Protein AF-A0A076NEG6-F1 (afdb_monomer)

Solvent-accessible surface area (backbone atoms only — not comparable to full-atom values): 12632 Å² total; per-residue (Å²): 132,65,68,64,60,49,52,56,53,34,60,62,31,46,85,75,49,27,35,51,18,79,76,82,66,50,74,41,49,42,77,80,40,23,48,82,28,84,89,40,99,79,36,40,44,64,45,31,48,68,58,52,50,50,52,50,50,50,52,37,60,74,50,68,46,50,54,64,49,46,57,51,44,30,51,51,10,49,78,62,74,34,48,53,56,90,77,51,61,67,57,52,52,50,56,28,53,79,69,71,47,57,82,49,29,12,42,81,62,32,46,70,36,37,87,58,79,90,49,61,39,11,56,44,68,35,50,62,48,30,66,87,46,87,94,40,73,20,25,36,77,91,32,52,42,34,22,27,45,48,58,46,62,70,28,53,84,45,42,60,50,60,39,53,74,69,48,56,59,87,84,48,66,89,58,68,83,87,55,58,58,47,102,80,43,41,74,71,47,69,36,87,47,93,83,71,101,56,103,64,83,83,84,84,78,49,61,50,102,83,71,47,84,50,84,129

pLDDT: mean 74.45, std 21.93, range [24.3, 97.31]

Foldseek 3Di:
DDPVVQVVVQVVCVVVQWHQQPPPRDIDGQPPFFDADCVDPSRTDSHGPVVVVVVVVVVCLVLLVAQVLLVVQLVLLVVLVADHDDDGPVVLVVVCVVQVADLQAAQLFRDGADSDPDDQRDKDKAQQQDSVDPPDNGRDSVRIHIHGPNLNVQCPNHHSQVSLVPDDCVVPPPRDDPADADPRRGGPHGPDDDDDPDPDDDDDWDAPPVRDTDDD

Sequence (216 aa):
MDRALIREKNQELRELGRKICNTCGVEQDLNTDFQPDKRLLDGRAGRCRTCANKQLQTSRAAADGLAYALERGHRRAREAGLPAIKFTRAELLVYWDDLGINPWECFHTGVQLRREPGYPNSRTFDHVQPLSVPGTAGHVIENVVPCSRDYNRHKSATSAVLAVLNRDPEQYPGVEYPGPVDEHGNPLAPALVEWSDSDREPVVISLDSEGKQVLA

Organism: NCBI:txid156978

Mean predicted aligned error: 14.02 Å

Radius of gyration: 23.99 Å; Cα contacts (8 Å, |Δi|>4): 305; chains: 1; bounding box: 57×46×64 Å

Secondary structure (DSSP, 8-state):
--HHHHHHHHHHHGGGTEEE-TTT--EEETTTSEEE-TTSTTSEEEEEHHHHHHHHHHHHHHTTTHHHHHHHHHHHHHHTT--B----HHHHHHHHHHTT--TTB-TTT-PBPBSSTTSTTBEEEEESS-TTSTTS--B-GGGEEEEEHHHHHHHTTS-HHHHHHT--TTTSTT----S-B-TTS-BSS-------SSS-----PEE-TTS-EE--

Nearest PDB structures (foldseek):
  8f43-assembly1_A  TM=6.782E-01  e=1.704E-02  Geobacillus stearothermophilus
  7mpz-assembly1_A  TM=4.921E-01  e=1.818E-02  Geobacillus stearothermophilus
  7enh-assembly1_A  TM=5.534E-01  e=4.806E-02  Staphylococcus aureus
  7el1-assembly1_A  TM=5.730E-01  e=1.356E-01  Staphylococcus aureus
  6jdv-assembly1_A  TM=4.126E-01  e=1.940E-02  Neisseria meningitidis 8013

Structure (mmCIF, N/CA/C/O backbone):
data_AF-A0A076NEG6-F1
#
_entry.id   AF-A0A076NEG6-F1
#
loop_
_atom_site.group_PDB
_atom_site.id
_atom_site.type_symbol
_atom_site.label_atom_id
_atom_site.label_alt_id
_atom_site.label_comp_id
_atom_site.label_asym_id
_atom_site.label_entity_id
_atom_site.label_seq_id
_atom_site.pdbx_PDB_ins_code
_atom_site.Cartn_x
_atom_site.Cartn_y
_atom_site.Cartn_z
_atom_site.occupancy
_atom_site.B_iso_or_equiv
_atom_site.auth_seq_id
_atom_site.auth_comp_id
_atom_site.auth_asym_id
_atom_site.auth_atom_id
_atom_site.pdbx_PDB_model_num
ATOM 1 N N . MET A 1 1 ? -25.381 -6.854 22.319 1.00 62.16 1 MET A N 1
ATOM 2 C CA . MET A 1 1 ? -25.698 -5.642 23.103 1.00 62.16 1 MET A CA 1
ATOM 3 C C . MET A 1 1 ? -26.862 -4.927 22.461 1.00 62.16 1 MET A C 1
ATOM 5 O O . MET A 1 1 ? -26.850 -4.753 21.245 1.00 62.16 1 MET A O 1
ATOM 9 N N . ASP A 1 2 ? -27.825 -4.512 23.272 1.00 84.56 2 ASP A N 1
ATOM 10 C CA . ASP A 1 2 ? -28.966 -3.738 22.806 1.00 84.56 2 ASP A CA 1
ATOM 11 C C . ASP A 1 2 ? -28.542 -2.296 22.483 1.00 84.56 2 ASP A C 1
ATOM 13 O O . ASP A 1 2 ? -28.028 -1.561 23.328 1.00 84.56 2 ASP A O 1
ATOM 17 N N . ARG A 1 3 ? -28.722 -1.898 21.221 1.00 80.69 3 ARG A N 1
ATOM 18 C CA . ARG A 1 3 ? -28.362 -0.560 20.741 1.00 80.69 3 ARG A CA 1
ATOM 19 C C . ARG A 1 3 ? -29.305 0.522 21.262 1.00 80.69 3 ARG A C 1
ATOM 21 O O . ARG A 1 3 ? -28.876 1.673 21.314 1.00 80.69 3 ARG A O 1
ATOM 28 N N . ALA A 1 4 ? -30.546 0.184 21.609 1.00 84.19 4 ALA A N 1
ATOM 29 C CA . ALA A 1 4 ? -31.495 1.129 22.186 1.00 84.19 4 ALA A CA 1
ATOM 30 C C . ALA A 1 4 ? -31.052 1.512 23.603 1.00 84.19 4 ALA A C 1
ATOM 32 O O . ALA A 1 4 ? -30.834 2.692 23.871 1.00 84.19 4 ALA A O 1
ATOM 33 N N . LEU A 1 5 ? -30.747 0.510 24.431 1.00 87.19 5 LEU A N 1
ATOM 34 C CA . LEU A 1 5 ? -30.258 0.704 25.798 1.00 87.19 5 LEU A CA 1
ATOM 35 C C . LEU A 1 5 ? -28.954 1.522 25.853 1.00 87.19 5 LEU A C 1
ATOM 37 O O . LEU A 1 5 ? -28.779 2.386 26.707 1.00 87.19 5 LEU A O 1
ATOM 41 N N . ILE A 1 6 ? -28.030 1.292 24.912 1.00 89.25 6 ILE A N 1
ATOM 42 C CA . ILE A 1 6 ? -26.785 2.076 24.824 1.00 89.25 6 ILE A CA 1
ATOM 43 C C . ILE A 1 6 ? -27.062 3.540 24.475 1.00 89.25 6 ILE A C 1
ATOM 45 O O . ILE A 1 6 ? -26.355 4.422 24.954 1.00 89.25 6 ILE A O 1
ATOM 49 N N . ARG A 1 7 ? -28.041 3.823 23.608 1.00 87.12 7 ARG A N 1
ATOM 50 C CA . ARG A 1 7 ? -28.376 5.206 23.235 1.00 87.12 7 ARG A CA 1
ATOM 51 C C . ARG A 1 7 ? -28.952 5.971 24.416 1.00 87.12 7 ARG A C 1
ATOM 53 O O . ARG A 1 7 ? -28.527 7.101 24.626 1.00 87.12 7 ARG A O 1
ATOM 60 N N . GLU A 1 8 ? -29.849 5.339 25.163 1.00 88.81 8 GLU A N 1
ATOM 61 C CA . GLU A 1 8 ? -30.456 5.905 26.367 1.00 88.81 8 GLU A CA 1
ATOM 62 C C . GLU A 1 8 ? -29.389 6.209 27.425 1.00 88.81 8 GLU A C 1
ATOM 64 O O . GLU A 1 8 ? -29.198 7.368 27.785 1.00 88.81 8 GLU A O 1
ATOM 69 N N . LYS A 1 9 ? -28.552 5.225 27.783 1.00 90.81 9 LYS A N 1
ATOM 70 C CA . LYS A 1 9 ? -27.427 5.451 28.710 1.00 90.81 9 LYS A CA 1
ATOM 71 C C . LYS A 1 9 ? -26.441 6.515 28.231 1.00 90.81 9 LYS A C 1
ATOM 73 O O . LYS A 1 9 ? -25.897 7.274 29.024 1.00 90.81 9 LYS A O 1
ATOM 78 N N . ASN A 1 10 ? -26.186 6.589 26.927 1.00 91.75 10 ASN A N 1
ATOM 79 C CA . ASN A 1 10 ? -25.308 7.615 26.368 1.00 91.75 10 ASN A CA 1
ATOM 80 C C . ASN A 1 10 ? -25.898 9.020 26.442 1.00 91.75 10 ASN A C 1
ATOM 82 O O . ASN A 1 10 ? -25.142 9.979 26.321 1.00 91.75 10 ASN A O 1
ATOM 86 N N . GLN A 1 11 ? -27.212 9.163 26.590 1.00 89.06 11 GLN A N 1
ATOM 87 C CA . GLN A 1 11 ? -27.822 10.462 26.818 1.00 89.06 11 GLN A CA 1
ATOM 88 C C . GLN A 1 11 ? -27.503 10.958 28.232 1.00 89.06 11 GLN A C 1
ATOM 90 O O . GLN A 1 11 ? -27.075 12.099 28.372 1.00 89.06 11 GLN A O 1
ATOM 95 N N . GLU A 1 12 ? -27.597 10.078 29.229 1.00 91.00 12 GLU A N 1
ATOM 96 C CA . GLU A 1 12 ? -27.265 10.360 30.633 1.00 91.00 12 GLU A CA 1
ATOM 97 C C . GLU A 1 12 ? -25.761 10.632 30.827 1.00 91.00 12 GLU A C 1
ATOM 99 O O . GLU A 1 12 ? -25.358 11.627 31.424 1.00 91.00 12 GLU A O 1
ATOM 104 N N . LEU A 1 13 ? -24.896 9.785 30.258 1.00 91.69 13 LEU A N 1
ATOM 105 C CA . LEU A 1 13 ? -23.441 9.868 30.450 1.00 91.69 13 LEU A CA 1
ATOM 106 C C . LEU A 1 13 ? -22.789 11.120 29.844 1.00 91.69 13 LEU A C 1
ATOM 108 O O . LEU A 1 13 ? -21.671 11.478 30.226 1.00 91.69 13 LEU A O 1
ATOM 112 N N . ARG A 1 14 ? -23.460 11.800 28.908 1.00 87.31 14 ARG A N 1
ATOM 113 C CA . ARG A 1 14 ? -22.924 13.003 28.250 1.00 87.31 14 ARG A CA 1
ATOM 114 C C . ARG A 1 14 ? -22.671 14.138 29.222 1.00 87.31 14 ARG A C 1
ATOM 116 O O . ARG A 1 14 ? -21.669 14.831 29.067 1.00 87.31 14 ARG A O 1
ATOM 123 N N . GLU A 1 15 ? -23.549 14.311 30.203 1.00 88.00 15 GLU A N 1
ATOM 124 C CA . GLU A 1 15 ? -23.397 15.347 31.229 1.00 88.00 15 GLU A CA 1
ATOM 125 C C . GLU A 1 15 ? -22.136 15.112 32.071 1.00 88.00 15 GLU A C 1
ATOM 127 O O . GLU A 1 15 ? -21.502 16.057 32.531 1.00 88.00 15 GLU A O 1
ATOM 132 N N . LEU A 1 16 ? -21.705 13.851 32.176 1.00 91.19 16 LEU A N 1
ATOM 133 C CA . LEU A 1 16 ? -20.481 13.427 32.854 1.00 91.19 16 LEU A CA 1
ATOM 134 C C . LEU A 1 16 ? -19.255 13.385 31.925 1.00 91.19 16 LEU A C 1
ATOM 136 O O . LEU A 1 16 ? -18.191 12.917 32.328 1.00 91.19 16 LEU A O 1
ATOM 140 N N . GLY A 1 17 ? -19.386 13.824 30.668 1.00 93.19 17 GLY A N 1
ATOM 141 C CA . GLY A 1 17 ? -18.307 13.768 29.680 1.00 93.19 17 GLY A CA 1
ATOM 142 C C . GLY A 1 17 ? -17.935 12.346 29.247 1.00 93.19 17 GLY A C 1
ATOM 143 O O . GLY A 1 17 ? -16.821 12.120 28.775 1.00 93.19 17 GLY A O 1
ATOM 144 N N . ARG A 1 18 ? -18.846 11.376 29.391 1.00 95.50 18 ARG A N 1
ATOM 145 C CA . ARG A 1 18 ? -18.603 9.957 29.100 1.00 95.50 18 ARG A CA 1
ATOM 146 C C . ARG A 1 18 ? -19.545 9.393 28.043 1.00 95.50 18 ARG A C 1
ATOM 148 O O . ARG A 1 18 ? -20.588 9.965 27.732 1.00 95.50 18 ARG A O 1
ATOM 155 N N . LYS A 1 19 ? -19.154 8.262 27.449 1.00 95.00 19 LYS A N 1
ATOM 156 C CA . LYS A 1 19 ? -19.944 7.546 26.438 1.00 95.00 19 LYS A CA 1
ATOM 157 C C . LYS A 1 19 ? -19.574 6.067 26.371 1.00 95.00 19 LYS A C 1
ATOM 159 O O . LYS A 1 19 ? -18.404 5.699 26.383 1.00 95.00 19 LYS A O 1
ATOM 164 N N . ILE A 1 20 ? -20.579 5.214 26.223 1.00 96.06 20 ILE A N 1
ATOM 165 C CA . ILE A 1 20 ? -20.464 3.787 25.930 1.00 96.06 20 ILE A CA 1
ATOM 166 C C . ILE A 1 20 ? -20.292 3.586 24.425 1.00 96.06 20 ILE A C 1
ATOM 168 O O . ILE A 1 20 ? -21.132 3.981 23.606 1.00 96.06 20 ILE A O 1
ATOM 172 N N . CYS A 1 21 ? -19.208 2.908 24.055 1.00 95.19 21 CYS A N 1
ATOM 173 C CA . CYS A 1 21 ? -18.963 2.485 22.684 1.00 95.19 21 CYS A CA 1
ATOM 174 C C . CYS A 1 21 ? -19.996 1.438 22.242 1.00 95.19 21 CYS A C 1
ATOM 176 O O . CYS A 1 21 ? -20.094 0.362 22.827 1.00 95.19 21 CYS A O 1
ATOM 178 N N . ASN A 1 22 ? -20.699 1.684 21.135 1.00 94.06 22 ASN A N 1
ATOM 179 C CA . ASN A 1 22 ? -21.709 0.753 20.615 1.00 94.06 22 ASN A CA 1
ATOM 180 C C . ASN A 1 22 ? -21.139 -0.548 20.007 1.00 94.06 22 ASN A C 1
ATOM 182 O O . ASN A 1 22 ? -21.905 -1.398 19.554 1.00 94.06 22 ASN A O 1
ATOM 186 N N . THR A 1 23 ? -19.808 -0.679 19.960 1.00 93.50 23 THR A N 1
ATOM 187 C CA . THR A 1 23 ? -19.093 -1.855 19.449 1.00 93.50 23 THR A CA 1
ATOM 188 C C . THR A 1 23 ? -18.551 -2.715 20.590 1.00 93.50 23 THR A C 1
ATOM 190 O O . THR A 1 23 ? -18.898 -3.887 20.667 1.00 93.50 23 THR A O 1
ATOM 193 N N . CYS A 1 24 ? -17.732 -2.152 21.490 1.00 94.12 24 CYS A N 1
ATOM 194 C CA . CYS A 1 24 ? -17.142 -2.912 22.602 1.00 94.12 24 CYS A CA 1
ATOM 195 C C . CYS A 1 24 ? -17.926 -2.835 23.917 1.00 94.12 24 CYS A C 1
ATOM 197 O O . CYS A 1 24 ? -17.649 -3.624 24.811 1.00 94.12 24 CYS A O 1
ATOM 199 N N . GLY A 1 25 ? -18.874 -1.905 24.059 1.00 94.12 25 GLY A N 1
ATOM 200 C CA . GLY A 1 25 ? -19.711 -1.782 25.258 1.00 94.12 25 GLY A CA 1
ATOM 201 C C . GLY A 1 25 ? -19.037 -1.112 26.447 1.00 94.12 25 GLY A C 1
ATOM 202 O O . GLY A 1 25 ? -19.644 -1.005 27.505 1.00 94.12 25 GLY A O 1
ATOM 203 N N . VAL A 1 26 ? -17.799 -0.652 26.278 1.00 95.50 26 VAL A N 1
ATOM 204 C CA . VAL A 1 26 ? -17.027 -0.003 27.339 1.00 95.50 26 VAL A CA 1
ATOM 205 C C . VAL A 1 26 ? -17.389 1.479 27.405 1.00 95.50 26 VAL A C 1
ATOM 207 O O . VAL A 1 26 ? -17.434 2.155 26.372 1.00 95.50 26 VAL A O 1
ATOM 210 N N . GLU A 1 27 ? -17.638 1.963 28.620 1.00 96.38 27 GLU A N 1
ATOM 211 C CA . GLU A 1 27 ? -17.773 3.382 28.954 1.00 96.38 27 GLU A CA 1
ATOM 212 C C . GLU A 1 27 ? -16.396 4.054 28.976 1.00 96.38 27 GLU A C 1
ATOM 214 O O . GLU A 1 27 ? -15.469 3.572 29.627 1.00 96.38 27 GLU A O 1
ATOM 219 N N . GLN A 1 28 ? -16.252 5.140 28.222 1.00 96.12 28 GLN A N 1
ATOM 220 C CA . GLN A 1 28 ? -14.982 5.819 27.964 1.00 96.12 28 GLN A CA 1
ATOM 221 C C . GLN A 1 28 ? -15.179 7.339 27.909 1.00 96.12 28 GLN A C 1
ATOM 223 O O . GLN A 1 28 ? -16.318 7.820 27.892 1.00 96.12 28 GLN A O 1
ATOM 228 N N . ASP A 1 29 ? -14.083 8.098 27.886 1.00 95.94 29 ASP A N 1
ATOM 229 C CA . ASP A 1 29 ? -14.135 9.560 27.835 1.00 95.94 29 ASP A CA 1
ATOM 230 C C . ASP A 1 29 ? -14.617 10.035 26.456 1.00 95.94 29 ASP A C 1
ATOM 232 O O . ASP A 1 29 ? -14.105 9.637 25.406 1.00 95.94 29 ASP A O 1
ATOM 236 N N . LEU A 1 30 ? -15.633 10.897 26.447 1.00 93.06 30 LEU A N 1
ATOM 237 C CA . LEU A 1 30 ? -16.296 11.360 25.229 1.00 93.06 30 LEU A CA 1
ATOM 238 C C . LEU A 1 30 ? -15.351 12.149 24.307 1.00 93.06 30 LEU A C 1
ATOM 240 O O . LEU A 1 30 ? -15.488 12.104 23.079 1.00 93.06 30 LEU A O 1
ATOM 244 N N . ASN A 1 31 ? -14.415 12.902 24.880 1.00 90.62 31 ASN A N 1
ATOM 245 C CA . ASN A 1 31 ? -13.605 13.874 24.160 1.00 90.62 31 ASN A CA 1
ATOM 246 C C . ASN A 1 31 ? -12.299 13.282 23.631 1.00 90.62 31 ASN A C 1
ATOM 248 O O . ASN A 1 31 ? -11.871 13.660 22.528 1.00 90.62 31 ASN A O 1
ATOM 252 N N . THR A 1 32 ? -11.697 12.352 24.371 1.00 93.62 32 THR A N 1
ATOM 253 C CA . THR A 1 32 ? -10.423 11.716 24.018 1.00 93.62 32 THR A CA 1
ATOM 254 C C . THR A 1 32 ? -10.629 10.419 23.237 1.00 93.62 32 THR A C 1
ATOM 256 O O . THR A 1 32 ? -9.999 10.238 22.191 1.00 93.62 32 THR A O 1
ATOM 259 N N . ASP A 1 33 ? -11.566 9.562 23.650 1.00 95.81 33 ASP A N 1
ATOM 260 C CA . ASP A 1 33 ? -11.681 8.196 23.130 1.00 95.81 33 ASP A CA 1
ATOM 261 C C . ASP A 1 33 ? -12.590 8.077 21.902 1.00 95.81 33 ASP A C 1
ATOM 263 O O . ASP A 1 33 ? -12.588 7.045 21.229 1.00 95.81 33 ASP A O 1
ATOM 267 N N . PHE A 1 34 ? -13.320 9.134 21.532 1.00 95.88 34 PHE A N 1
ATOM 268 C CA . PHE A 1 34 ? -14.200 9.153 20.358 1.00 95.88 34 PHE A CA 1
ATOM 269 C C . PHE A 1 34 ? -13.766 10.201 19.327 1.00 95.88 34 PHE A C 1
ATOM 271 O O . PHE A 1 34 ? -13.334 11.312 19.650 1.00 95.88 34 PHE A O 1
ATOM 278 N N . GLN A 1 35 ? -13.868 9.846 18.043 1.00 93.75 35 GLN A N 1
ATOM 279 C CA . GLN A 1 35 ? -13.583 10.779 16.951 1.00 93.75 35 GLN A CA 1
ATOM 280 C C . GLN A 1 35 ? -14.736 11.781 16.776 1.00 93.75 35 GLN A C 1
ATOM 282 O O . GLN A 1 35 ? -15.894 11.397 16.966 1.00 93.75 35 GLN A O 1
ATOM 287 N N . PRO A 1 36 ? -14.452 13.038 16.392 1.00 94.19 36 PRO A N 1
ATOM 288 C CA . PRO A 1 36 ? -15.491 13.988 16.013 1.00 94.19 36 PRO A CA 1
ATOM 289 C C . PRO A 1 36 ? -16.324 13.474 14.829 1.00 94.19 36 PRO A C 1
ATOM 291 O O . PRO A 1 36 ? -15.771 13.038 13.822 1.00 94.19 36 PRO A O 1
ATOM 294 N N . ASP A 1 37 ? -17.647 13.557 14.934 1.00 92.19 37 ASP A N 1
ATOM 295 C CA . ASP A 1 37 ? -18.589 13.308 13.839 1.00 92.19 37 ASP A CA 1
ATOM 296 C C . ASP A 1 37 ? -19.737 14.316 13.922 1.00 92.19 37 ASP A C 1
ATOM 298 O O . ASP A 1 37 ? -20.696 14.135 14.670 1.00 92.19 37 ASP A O 1
ATOM 302 N N . LYS A 1 38 ? -19.632 15.394 13.137 1.00 90.31 38 LYS A N 1
ATOM 303 C CA . LYS A 1 38 ? -20.583 16.518 13.141 1.00 90.31 38 LYS A CA 1
ATOM 304 C C . LYS A 1 38 ? -21.997 16.140 12.679 1.00 90.31 38 LYS A C 1
ATOM 306 O O . LYS A 1 38 ? -22.899 16.958 12.787 1.00 90.31 38 LYS A O 1
ATOM 311 N N . ARG A 1 39 ? -22.192 14.933 12.136 1.00 87.75 39 ARG A N 1
ATOM 312 C CA . ARG A 1 39 ? -23.502 14.445 11.674 1.00 87.75 39 ARG A CA 1
ATOM 313 C C . ARG A 1 39 ? -24.349 13.877 12.811 1.00 87.75 39 ARG A C 1
ATOM 315 O O . ARG A 1 39 ? -25.541 13.661 12.629 1.00 87.75 39 ARG A O 1
ATOM 322 N N . LEU A 1 40 ? -23.731 13.576 13.952 1.00 85.38 40 LEU A N 1
ATOM 323 C CA . LEU A 1 40 ? -24.410 13.033 15.122 1.00 85.38 40 LEU A CA 1
ATOM 324 C C . LEU A 1 40 ? -24.737 14.158 16.105 1.00 85.38 40 LEU A C 1
ATOM 326 O O . LEU A 1 40 ? -23.981 15.116 16.232 1.00 85.38 40 LEU A O 1
ATOM 330 N N . LEU A 1 41 ? -25.849 14.006 16.828 1.00 79.94 41 LEU A N 1
ATOM 331 C CA . LEU A 1 41 ? -26.355 14.980 17.808 1.00 79.94 41 LEU A CA 1
ATOM 332 C C . LEU A 1 41 ? -25.334 15.367 18.889 1.00 79.94 41 LEU A C 1
ATOM 334 O O . LEU A 1 41 ? -25.389 16.473 19.407 1.00 79.94 41 LEU A O 1
ATOM 338 N N . ASP A 1 42 ? -24.406 14.474 19.229 1.00 81.44 42 ASP A N 1
ATOM 339 C CA . ASP A 1 42 ? -23.334 14.733 20.198 1.00 81.44 42 ASP A CA 1
ATOM 340 C C . ASP A 1 42 ? -21.997 15.115 19.564 1.00 81.44 42 ASP A C 1
ATOM 342 O O . ASP A 1 42 ? -20.994 15.230 20.265 1.00 81.44 42 ASP A O 1
ATOM 346 N N . GLY A 1 43 ? -21.946 15.271 18.241 1.00 89.44 43 GLY A N 1
ATOM 347 C CA . GLY A 1 43 ? -20.722 15.617 17.529 1.00 89.44 43 GLY A CA 1
ATOM 348 C C . GLY A 1 43 ? -19.623 14.554 17.628 1.00 89.44 43 GLY A C 1
ATOM 349 O O . GLY A 1 43 ? -18.469 14.854 17.312 1.00 89.44 43 GLY A O 1
ATOM 350 N N . ARG A 1 44 ? -19.928 13.328 18.083 1.00 92.81 44 ARG A N 1
ATOM 351 C CA . ARG A 1 44 ? -18.943 12.270 18.361 1.00 92.81 44 ARG A CA 1
ATOM 352 C C . ARG A 1 44 ? -19.399 10.931 17.799 1.00 92.81 44 ARG A C 1
ATOM 354 O O . ARG A 1 44 ? -20.536 10.510 17.993 1.00 92.81 44 ARG A O 1
ATOM 361 N N . ALA A 1 45 ? -18.480 10.194 17.182 1.00 93.50 45 ALA A N 1
ATOM 362 C CA . ALA A 1 45 ? -18.750 8.864 16.644 1.00 93.50 45 ALA A CA 1
ATOM 363 C C . ALA A 1 45 ? -19.393 7.923 17.690 1.00 93.50 45 ALA A C 1
ATOM 365 O O . ALA A 1 45 ? -19.139 8.018 18.889 1.00 93.50 45 ALA A O 1
ATOM 366 N N . GLY A 1 46 ? -20.227 6.979 17.242 1.00 92.12 46 GLY A N 1
ATOM 367 C CA . GLY A 1 46 ? -20.841 5.974 18.128 1.00 92.12 46 GLY A CA 1
ATOM 368 C C . GLY A 1 46 ? -19.883 4.872 18.611 1.00 92.12 46 GLY A C 1
ATOM 369 O O . GLY A 1 46 ? -20.183 4.174 19.577 1.00 92.12 46 GLY A O 1
ATOM 370 N N . ARG A 1 47 ? -18.732 4.723 17.945 1.00 94.75 47 ARG A N 1
ATOM 371 C CA . ARG A 1 47 ? -17.672 3.750 18.255 1.00 94.75 47 ARG A CA 1
ATOM 372 C C . ARG A 1 47 ? -16.420 4.474 18.751 1.00 94.75 47 ARG A C 1
ATOM 374 O O . ARG A 1 47 ? -16.086 5.532 18.215 1.00 94.75 47 ARG A O 1
ATOM 381 N N . CYS A 1 48 ? -15.711 3.892 19.715 1.00 96.12 48 CYS A N 1
ATOM 382 C CA . CYS A 1 48 ? -14.450 4.447 20.207 1.00 96.12 48 CYS A CA 1
ATOM 383 C C . CYS A 1 48 ? -13.316 4.302 19.177 1.00 96.12 48 CYS A C 1
ATOM 385 O O . CYS A 1 48 ? -13.377 3.471 18.261 1.00 96.12 48 CYS A O 1
ATOM 387 N N . ARG A 1 49 ? -12.253 5.096 19.345 1.00 95.31 49 ARG A N 1
ATOM 388 C CA . ARG A 1 49 ? -11.049 5.122 18.500 1.00 95.31 49 ARG A CA 1
ATOM 389 C C . ARG A 1 49 ? -10.403 3.749 18.395 1.00 95.31 49 ARG A C 1
ATOM 391 O O . ARG A 1 49 ? -10.032 3.354 17.297 1.00 95.31 49 ARG A O 1
ATOM 398 N N . THR A 1 50 ? -10.330 2.992 19.488 1.00 94.94 50 THR A N 1
ATOM 399 C CA . THR A 1 50 ? -9.758 1.637 19.489 1.00 94.94 50 THR A CA 1
ATOM 400 C C . THR A 1 50 ? -10.537 0.697 18.575 1.00 94.94 50 THR A C 1
ATOM 402 O O . THR A 1 50 ? -9.946 0.031 17.727 1.00 94.94 50 THR A O 1
ATOM 405 N N . CYS A 1 51 ? -11.870 0.686 18.678 1.00 94.62 51 CYS A N 1
ATOM 406 C CA . CYS A 1 51 ? -12.715 -0.130 17.804 1.00 94.62 51 CYS A CA 1
ATOM 407 C C . CYS A 1 51 ? -12.634 0.331 16.344 1.00 94.62 51 CYS A C 1
ATOM 409 O O . CYS A 1 51 ? -12.535 -0.502 15.445 1.00 94.62 51 CYS A O 1
ATOM 411 N N . ALA A 1 52 ? -12.626 1.645 16.101 1.00 91.69 52 ALA A N 1
ATOM 412 C CA . ALA A 1 52 ? -12.465 2.202 14.761 1.00 91.69 52 ALA A CA 1
ATOM 413 C C . ALA A 1 52 ? -11.111 1.816 14.137 1.00 91.69 52 ALA A C 1
ATOM 415 O O . ALA A 1 52 ? -11.068 1.374 12.991 1.00 91.69 52 ALA A O 1
ATOM 416 N N . ASN A 1 53 ? -10.022 1.910 14.903 1.00 89.00 53 ASN A N 1
ATOM 417 C CA . ASN A 1 53 ? -8.678 1.534 14.472 1.00 89.00 53 ASN A CA 1
ATOM 418 C C . ASN A 1 53 ? -8.569 0.032 14.215 1.00 89.00 53 ASN A C 1
ATOM 420 O O . ASN A 1 53 ? -8.014 -0.359 13.192 1.00 89.00 53 ASN A O 1
ATOM 424 N N . LYS A 1 54 ? -9.141 -0.807 15.088 1.00 87.88 54 LYS A N 1
ATOM 425 C CA . LYS A 1 54 ? -9.175 -2.261 14.891 1.00 87.88 54 LYS A CA 1
ATOM 426 C C . LYS A 1 54 ? -9.938 -2.620 13.620 1.00 87.88 54 LYS A C 1
ATOM 428 O O . LYS A 1 54 ? -9.420 -3.360 12.798 1.00 87.88 54 LYS A O 1
ATOM 433 N N . GLN A 1 55 ? -11.116 -2.034 13.399 1.00 83.88 55 GLN A N 1
ATOM 434 C CA . GLN A 1 55 ? -11.878 -2.254 12.168 1.00 83.88 55 GLN A CA 1
ATOM 435 C C . GLN A 1 55 ? -11.117 -1.777 10.925 1.00 83.88 55 GLN A C 1
ATOM 437 O O . GLN A 1 55 ? -11.139 -2.454 9.899 1.00 83.88 55 GLN A O 1
ATOM 442 N N . LEU A 1 56 ? -10.423 -0.640 11.006 1.00 78.19 56 LEU A N 1
ATOM 443 C CA . LEU A 1 56 ? -9.574 -0.145 9.925 1.00 78.19 56 LEU A CA 1
ATOM 444 C C . LEU A 1 56 ? -8.406 -1.101 9.645 1.00 78.19 56 LEU A C 1
ATOM 446 O O . LEU A 1 56 ? -8.131 -1.390 8.486 1.00 78.19 56 LEU A O 1
ATOM 450 N N . GLN A 1 57 ? -7.747 -1.626 10.681 1.00 73.12 57 GLN A N 1
ATOM 451 C CA . GLN A 1 57 ? -6.699 -2.643 10.553 1.00 73.12 57 GLN A CA 1
ATOM 452 C C . GLN A 1 57 ? -7.239 -3.935 9.934 1.00 73.12 57 GLN A C 1
ATOM 454 O O 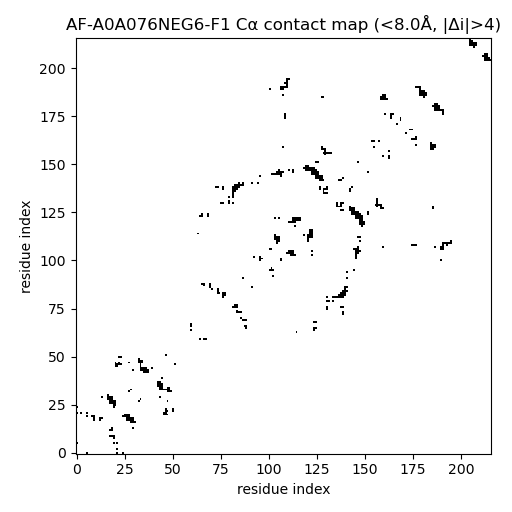. GLN A 1 57 ? -6.642 -4.438 8.989 1.00 73.12 57 GLN A O 1
ATOM 459 N N . THR A 1 58 ? -8.392 -4.434 10.389 1.00 70.12 58 THR A N 1
ATOM 460 C CA . THR A 1 58 ? -9.037 -5.625 9.818 1.00 70.12 58 THR A CA 1
ATOM 461 C C . THR A 1 58 ? -9.436 -5.401 8.363 1.00 70.12 58 THR A C 1
ATOM 463 O O . THR A 1 58 ? -9.192 -6.265 7.533 1.00 70.12 58 THR A O 1
ATOM 466 N N . SER A 1 59 ? -9.983 -4.231 8.023 1.00 64.25 59 SER A N 1
ATOM 467 C CA . SER A 1 59 ? -10.349 -3.898 6.638 1.00 64.25 59 SER A CA 1
ATOM 468 C C . SER A 1 59 ? -9.111 -3.807 5.742 1.00 64.25 59 SER A C 1
ATOM 470 O O . SER A 1 59 ? -9.124 -4.301 4.619 1.00 64.25 59 SER A O 1
ATOM 472 N N . ARG A 1 60 ? -8.011 -3.236 6.254 1.00 65.69 60 ARG A N 1
ATOM 473 C CA . ARG A 1 60 ? -6.708 -3.213 5.570 1.00 65.69 60 ARG A CA 1
ATOM 474 C C . ARG A 1 60 ? -6.140 -4.618 5.368 1.00 65.69 60 ARG A C 1
ATOM 476 O O . ARG A 1 60 ? -5.622 -4.894 4.294 1.00 65.69 60 ARG A O 1
ATOM 483 N N . ALA A 1 61 ? -6.251 -5.490 6.370 1.00 62.06 61 ALA A N 1
ATOM 484 C CA . ALA A 1 61 ? -5.786 -6.874 6.296 1.00 62.06 61 ALA A CA 1
ATOM 485 C C . ALA A 1 61 ? -6.636 -7.724 5.331 1.00 62.06 61 ALA A C 1
ATOM 487 O O . ALA A 1 61 ? -6.091 -8.494 4.541 1.00 62.06 61 ALA A O 1
ATOM 488 N N . ALA A 1 62 ? -7.961 -7.546 5.349 1.00 61.75 62 ALA A N 1
ATOM 489 C CA . ALA A 1 62 ? -8.897 -8.231 4.460 1.00 61.75 62 ALA A CA 1
ATOM 490 C C . ALA A 1 62 ? -8.701 -7.820 2.991 1.00 61.75 62 ALA A C 1
ATOM 492 O O . ALA A 1 62 ? -8.700 -8.670 2.106 1.00 61.75 62 ALA A O 1
ATOM 493 N N . ALA A 1 63 ? -8.449 -6.534 2.739 1.00 60.41 63 ALA A N 1
ATOM 494 C CA . ALA A 1 63 ? -8.152 -5.994 1.413 1.00 60.41 63 ALA A CA 1
ATOM 495 C C . ALA A 1 63 ? -6.647 -5.971 1.102 1.00 60.41 63 ALA A C 1
ATOM 497 O O . ALA A 1 63 ? -6.200 -5.038 0.443 1.00 60.41 63 ALA A O 1
ATOM 498 N N . ASP A 1 64 ? -5.890 -6.937 1.645 1.00 71.81 64 ASP A N 1
ATOM 499 C CA . ASP A 1 64 ? -4.493 -7.258 1.316 1.00 71.81 64 ASP A CA 1
ATOM 500 C C . ASP A 1 64 ? -3.492 -6.087 1.261 1.00 71.81 64 ASP A C 1
ATOM 502 O O . ASP A 1 64 ? -2.441 -6.181 0.628 1.00 71.81 64 ASP A O 1
ATOM 506 N N . GLY A 1 65 ? -3.822 -4.989 1.949 1.00 77.00 65 GLY A N 1
ATOM 507 C CA . GLY A 1 65 ? -3.076 -3.734 1.989 1.00 77.00 65 GLY A CA 1
ATOM 508 C C . GLY A 1 65 ? -3.166 -2.868 0.725 1.00 77.00 65 GLY A C 1
ATOM 509 O O . GLY A 1 65 ? -2.922 -1.660 0.821 1.00 77.00 65 GLY A O 1
ATOM 510 N N . LEU A 1 66 ? -3.550 -3.429 -0.428 1.00 85.50 66 LEU A N 1
ATOM 511 C CA . LEU A 1 66 ? -3.356 -2.786 -1.730 1.00 85.50 66 LEU A CA 1
ATOM 512 C C . LEU A 1 66 ? -4.260 -1.564 -1.913 1.00 85.50 66 LEU A C 1
ATOM 514 O O . LEU A 1 66 ? -3.781 -0.497 -2.279 1.00 85.50 66 LEU A O 1
ATOM 518 N N . ALA A 1 67 ? -5.541 -1.662 -1.547 1.00 85.81 67 ALA A N 1
ATOM 519 C CA . ALA A 1 67 ? -6.490 -0.552 -1.702 1.00 85.81 67 ALA A CA 1
ATOM 520 C C . ALA A 1 67 ? -6.060 0.716 -0.936 1.00 85.81 67 ALA A C 1
ATOM 522 O O . ALA A 1 67 ? -6.155 1.832 -1.443 1.00 85.81 67 ALA A O 1
ATOM 523 N N . TYR A 1 68 ? -5.543 0.552 0.286 1.00 84.12 68 TYR A N 1
ATOM 524 C CA . TYR A 1 68 ? -5.037 1.678 1.072 1.00 84.12 68 TYR A CA 1
ATOM 525 C C . TYR A 1 68 ? -3.731 2.237 0.501 1.00 84.12 68 TYR A C 1
ATOM 527 O O . TYR A 1 68 ? -3.514 3.451 0.527 1.00 84.12 68 TYR A O 1
ATOM 535 N N . ALA A 1 69 ? -2.855 1.364 -0.000 1.00 88.62 69 ALA A N 1
ATOM 536 C CA . ALA A 1 69 ? -1.631 1.788 -0.657 1.00 88.62 69 ALA A CA 1
ATOM 537 C C . ALA A 1 69 ? -1.944 2.621 -1.915 1.00 88.62 69 ALA A C 1
ATOM 539 O O . ALA A 1 69 ? -1.304 3.653 -2.112 1.00 88.62 69 ALA A O 1
ATOM 540 N N . LEU A 1 70 ? -2.963 2.239 -2.698 1.00 93.69 70 LEU A N 1
ATOM 541 C CA . LEU A 1 70 ? -3.361 2.936 -3.926 1.00 93.69 70 LEU A CA 1
ATOM 542 C C . LEU A 1 70 ? -3.840 4.354 -3.625 1.00 93.69 70 LEU A C 1
ATOM 544 O O . LEU A 1 70 ? -3.301 5.315 -4.165 1.00 93.69 70 LEU A O 1
ATOM 548 N N . GLU A 1 71 ? -4.744 4.510 -2.655 1.00 92.44 71 GLU A N 1
ATOM 549 C CA . GLU A 1 71 ? -5.212 5.838 -2.234 1.00 92.44 71 GLU A CA 1
ATOM 550 C C . GLU A 1 71 ? -4.051 6.726 -1.747 1.00 92.44 71 GLU A C 1
ATOM 552 O O . GLU A 1 71 ? -3.988 7.920 -2.052 1.00 92.44 71 GLU A O 1
ATOM 557 N N . ARG A 1 72 ? -3.080 6.152 -1.020 1.00 93.62 72 ARG A N 1
ATOM 558 C CA . ARG A 1 72 ? -1.874 6.888 -0.612 1.00 93.62 72 ARG A CA 1
ATOM 559 C C . ARG A 1 72 ? -0.984 7.269 -1.792 1.00 93.62 72 ARG A C 1
ATOM 561 O O . ARG A 1 72 ? -0.432 8.367 -1.768 1.00 93.62 72 ARG A O 1
ATOM 568 N N . GLY A 1 73 ? -0.809 6.379 -2.767 1.00 94.62 73 GLY A N 1
ATOM 569 C CA . GLY A 1 73 ? -0.045 6.635 -3.989 1.00 94.62 73 GLY A CA 1
ATOM 570 C C . GLY A 1 73 ? -0.650 7.787 -4.786 1.00 94.62 73 GLY A C 1
ATOM 571 O O . GLY A 1 73 ? 0.043 8.764 -5.062 1.00 94.62 73 GLY A O 1
ATOM 572 N N . HIS A 1 74 ? -1.960 7.727 -5.027 1.00 97.31 74 HIS A N 1
ATOM 573 C CA . HIS A 1 74 ? -2.734 8.789 -5.665 1.00 97.31 74 HIS A CA 1
ATOM 574 C C . HIS A 1 74 ? -2.559 10.137 -4.955 1.00 97.31 74 HIS A C 1
ATOM 576 O O . HIS A 1 74 ? -2.241 11.143 -5.589 1.00 97.31 74 HIS A O 1
ATOM 582 N N . ARG A 1 75 ? -2.720 10.172 -3.623 1.00 97.25 75 ARG A N 1
ATOM 583 C CA . ARG A 1 75 ? -2.562 11.414 -2.853 1.00 97.25 75 ARG A CA 1
ATOM 584 C C . ARG A 1 75 ? -1.157 12.006 -2.993 1.00 97.25 75 ARG A C 1
ATOM 586 O O . ARG A 1 75 ? -1.040 13.198 -3.250 1.00 97.25 75 ARG A O 1
ATOM 593 N N . ARG A 1 76 ? -0.112 11.179 -2.866 1.00 95.81 76 ARG A N 1
ATOM 594 C CA . ARG A 1 76 ? 1.289 11.618 -3.000 1.00 95.81 76 ARG A CA 1
ATOM 595 C C . ARG A 1 76 ? 1.583 12.187 -4.387 1.00 95.81 76 ARG A C 1
ATOM 597 O O . ARG A 1 76 ? 2.256 13.203 -4.479 1.00 95.81 76 ARG A O 1
ATOM 604 N N . ALA A 1 77 ? 1.065 11.562 -5.446 1.00 96.50 77 ALA A N 1
ATOM 605 C CA . ALA A 1 77 ? 1.234 12.064 -6.809 1.00 96.50 77 ALA A CA 1
ATOM 606 C C . ALA A 1 77 ? 0.570 13.438 -6.989 1.00 96.50 77 ALA A C 1
ATOM 608 O O . ALA A 1 77 ? 1.193 14.352 -7.523 1.00 96.50 77 ALA A O 1
ATOM 609 N N . ARG A 1 78 ? -0.645 13.628 -6.450 1.00 97.19 78 ARG A N 1
ATOM 610 C CA . ARG A 1 78 ? -1.322 14.937 -6.457 1.00 97.19 78 ARG A CA 1
ATOM 611 C C . ARG A 1 78 ? -0.552 16.012 -5.700 1.00 97.19 78 ARG A C 1
ATOM 613 O O . ARG A 1 78 ? -0.446 17.130 -6.188 1.00 97.19 78 ARG A O 1
ATOM 620 N N . GLU A 1 79 ? -0.048 15.685 -4.512 1.00 96.19 79 GLU A N 1
ATOM 621 C CA . GLU A 1 79 ? 0.766 16.600 -3.698 1.00 96.19 79 GLU A CA 1
ATOM 622 C C . GLU A 1 79 ? 2.059 17.005 -4.427 1.00 96.19 79 GLU A C 1
ATOM 624 O O . GLU A 1 79 ? 2.508 18.137 -4.283 1.00 96.19 79 GLU A O 1
ATOM 629 N N . ALA A 1 80 ? 2.614 16.112 -5.251 1.00 93.12 80 ALA A N 1
ATOM 630 C CA . ALA A 1 80 ? 3.791 16.362 -6.081 1.00 93.12 80 ALA A CA 1
ATOM 631 C C . ALA A 1 80 ? 3.487 17.059 -7.426 1.00 93.12 80 ALA A C 1
ATOM 633 O O . ALA A 1 80 ? 4.412 17.321 -8.189 1.00 93.12 80 ALA A O 1
ATOM 634 N N . GLY A 1 81 ? 2.218 17.347 -7.745 1.00 95.56 81 GLY A N 1
ATOM 635 C CA . GLY A 1 81 ? 1.830 17.942 -9.031 1.00 95.56 81 GLY A CA 1
ATOM 636 C C . GLY A 1 81 ? 1.989 17.007 -10.239 1.00 95.56 81 GLY A C 1
ATOM 637 O O . GLY A 1 81 ? 2.065 17.480 -11.369 1.00 95.56 81 GLY A O 1
ATOM 638 N N . LEU A 1 82 ? 2.050 15.694 -10.008 1.00 92.81 82 LEU A N 1
ATOM 639 C CA . LEU A 1 82 ? 2.191 14.666 -11.042 1.00 92.81 82 LEU A CA 1
ATOM 640 C C . LEU A 1 82 ? 0.821 14.138 -11.505 1.00 92.81 82 LEU A C 1
ATOM 642 O O . LEU A 1 82 ? -0.176 14.310 -10.789 1.00 92.81 82 LEU A O 1
ATOM 646 N N . PRO A 1 83 ? 0.751 13.441 -12.658 1.00 93.56 83 PRO A N 1
ATOM 647 C CA . PRO A 1 83 ? -0.458 12.728 -13.053 1.00 93.56 83 PRO A CA 1
ATOM 648 C C . PRO A 1 83 ? -0.928 11.782 -11.938 1.00 93.56 83 PRO A C 1
ATOM 650 O O . PRO A 1 83 ? -0.133 11.087 -11.304 1.00 93.56 83 PRO A O 1
ATOM 653 N N . ALA A 1 84 ? -2.228 11.786 -11.657 1.00 96.69 84 ALA A N 1
ATOM 654 C CA . ALA A 1 84 ? -2.815 11.004 -10.574 1.00 96.69 84 ALA A CA 1
ATOM 655 C C . ALA A 1 84 ? -4.210 10.518 -10.977 1.00 96.69 84 ALA A C 1
ATOM 657 O O . ALA A 1 84 ? -5.208 11.218 -10.789 1.00 96.69 84 ALA A O 1
AT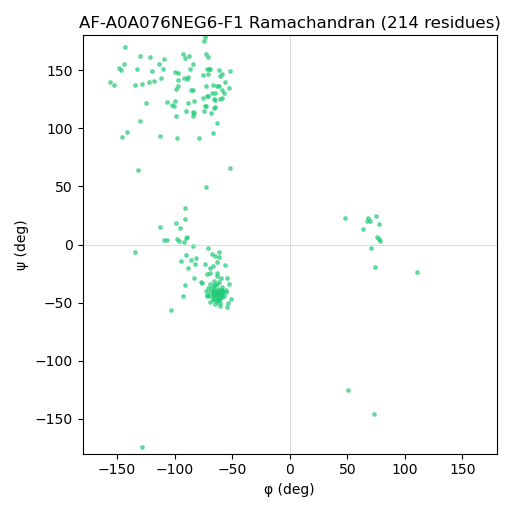OM 658 N N . ILE A 1 85 ? -4.266 9.314 -11.538 1.00 94.69 85 ILE A N 1
ATOM 659 C CA . ILE A 1 85 ? -5.493 8.645 -11.968 1.00 94.69 85 ILE A CA 1
ATOM 660 C C . ILE A 1 85 ? -5.933 7.686 -10.862 1.00 94.69 85 ILE A C 1
ATOM 662 O O . ILE A 1 85 ? -5.120 6.984 -10.262 1.00 94.69 85 ILE A O 1
ATOM 666 N N . LYS A 1 86 ? -7.232 7.678 -10.554 1.00 95.00 86 LYS A N 1
ATOM 667 C CA . LYS A 1 86 ? -7.806 6.713 -9.614 1.00 95.00 86 LYS A CA 1
ATOM 668 C C . LYS A 1 86 ? -8.164 5.430 -10.347 1.00 95.00 86 LYS A C 1
ATOM 670 O O . LYS A 1 86 ? -8.856 5.482 -11.354 1.00 95.00 86 LYS A O 1
ATOM 675 N N . PHE A 1 87 ? -7.769 4.311 -9.764 1.00 92.88 87 PHE A N 1
ATOM 676 C CA . PHE A 1 87 ? -8.194 2.974 -10.150 1.00 92.88 87 PHE A CA 1
ATOM 677 C C . PHE A 1 87 ? -8.321 2.113 -8.890 1.00 92.88 87 PHE A C 1
ATOM 679 O O . PHE A 1 87 ? -7.749 2.394 -7.830 1.00 92.88 87 PHE A O 1
ATOM 686 N N . THR A 1 88 ? -9.151 1.092 -8.982 1.00 90.38 88 THR A N 1
ATOM 687 C CA . THR A 1 88 ? -9.487 0.172 -7.907 1.00 90.38 88 THR A CA 1
ATOM 688 C C . THR A 1 88 ? -8.490 -0.978 -7.848 1.00 90.38 88 THR A C 1
ATOM 690 O O . THR A 1 88 ? -7.786 -1.295 -8.804 1.00 90.38 88 THR A O 1
ATOM 693 N N . ARG A 1 89 ? -8.472 -1.675 -6.707 1.00 90.94 89 ARG A N 1
ATOM 694 C CA . ARG A 1 89 ? -7.733 -2.936 -6.563 1.00 90.94 89 ARG A CA 1
ATOM 695 C C . ARG A 1 89 ? -8.140 -3.960 -7.628 1.00 90.94 89 ARG A C 1
ATOM 697 O O . ARG A 1 89 ? -7.286 -4.704 -8.083 1.00 90.94 89 ARG A O 1
ATOM 704 N N . ALA A 1 90 ? -9.429 -4.044 -7.961 1.00 88.56 90 ALA A N 1
ATOM 705 C CA . ALA A 1 90 ? -9.917 -5.017 -8.933 1.00 88.56 90 ALA A CA 1
ATOM 706 C C . ALA A 1 90 ? -9.375 -4.711 -10.335 1.00 88.56 90 ALA A C 1
ATOM 708 O O . ALA A 1 90 ? -8.835 -5.609 -10.967 1.00 88.56 90 ALA A O 1
ATOM 709 N N . GLU A 1 91 ? -9.432 -3.446 -10.759 1.00 90.56 91 GLU A N 1
ATOM 710 C CA . GLU A 1 91 ? -8.871 -3.001 -12.043 1.00 90.56 91 GLU A CA 1
ATOM 711 C C . GLU A 1 91 ? -7.364 -3.261 -12.124 1.00 90.56 91 GLU A C 1
ATOM 713 O O . GLU A 1 91 ? -6.898 -3.793 -13.123 1.00 90.56 91 GLU A O 1
ATOM 718 N N . LEU A 1 92 ? -6.610 -2.975 -11.055 1.00 94.25 92 LEU A N 1
ATOM 719 C CA . LEU A 1 92 ? -5.171 -3.256 -11.024 1.00 94.25 92 LEU A CA 1
ATOM 720 C C . LEU A 1 92 ? -4.856 -4.750 -11.153 1.00 94.25 92 LEU A C 1
ATOM 722 O O . LEU A 1 92 ? -3.909 -5.115 -11.837 1.00 94.25 92 LEU A O 1
ATOM 726 N N . LEU A 1 93 ? -5.624 -5.613 -10.483 1.00 90.81 93 LEU A N 1
ATOM 727 C CA . LEU A 1 93 ? -5.398 -7.057 -10.558 1.00 90.81 93 LEU A CA 1
ATOM 728 C C . LEU A 1 93 ? -5.730 -7.620 -11.939 1.00 90.81 93 LEU A C 1
ATOM 730 O O . LEU A 1 93 ? -5.002 -8.490 -12.390 1.00 90.81 93 LEU A O 1
ATOM 734 N N . VAL A 1 94 ? -6.779 -7.118 -12.597 1.00 86.31 94 VAL A N 1
ATOM 735 C CA . VAL A 1 94 ? -7.089 -7.478 -13.991 1.00 86.31 94 VAL A CA 1
ATOM 736 C C . VAL A 1 94 ? -5.965 -7.016 -14.915 1.00 86.31 94 VAL A C 1
ATOM 738 O O . VAL A 1 94 ? -5.446 -7.815 -15.675 1.00 86.31 94 VAL A O 1
ATOM 741 N N . TYR A 1 95 ? -5.515 -5.766 -14.777 1.00 87.25 95 TYR A N 1
ATOM 742 C CA . TYR A 1 95 ? -4.408 -5.237 -15.574 1.00 87.25 95 TYR A CA 1
ATOM 743 C C . TYR A 1 95 ? -3.113 -6.046 -15.404 1.00 87.25 95 TYR A C 1
ATOM 745 O O . TYR A 1 95 ? -2.417 -6.323 -16.375 1.00 87.25 95 TYR A O 1
ATOM 753 N N . TRP A 1 96 ? -2.777 -6.440 -14.173 1.00 91.06 96 TRP A N 1
ATOM 754 C CA . TRP A 1 96 ? -1.624 -7.304 -13.931 1.00 91.06 96 TRP A CA 1
ATOM 755 C C . TRP A 1 96 ? -1.804 -8.696 -14.537 1.00 91.06 96 TRP A C 1
ATOM 757 O O . TRP A 1 96 ? -0.869 -9.185 -15.160 1.00 91.06 96 TRP A O 1
ATOM 767 N N . ASP A 1 97 ? -2.981 -9.305 -14.402 1.00 87.31 97 ASP A N 1
ATOM 768 C CA . ASP A 1 97 ? -3.291 -10.613 -14.993 1.00 87.31 97 ASP A CA 1
ATOM 769 C C . ASP A 1 97 ? -3.172 -10.588 -16.528 1.00 87.31 97 ASP A C 1
ATOM 771 O O . ASP A 1 97 ? -2.483 -11.430 -17.102 1.00 87.31 97 ASP A O 1
ATOM 775 N N . ASP A 1 98 ? -3.718 -9.553 -17.180 1.00 75.44 98 ASP A N 1
ATOM 776 C CA . ASP A 1 98 ? -3.642 -9.341 -18.635 1.00 75.44 98 ASP A CA 1
ATOM 777 C C . ASP A 1 98 ? -2.193 -9.228 -19.147 1.00 75.44 98 ASP A C 1
ATOM 779 O O . ASP A 1 98 ? -1.899 -9.579 -20.292 1.00 75.44 98 ASP A O 1
ATOM 783 N N . LEU A 1 99 ? -1.273 -8.753 -18.301 1.00 77.06 99 LEU A N 1
ATOM 784 C CA . LEU A 1 99 ? 0.158 -8.636 -18.599 1.00 77.06 99 LEU A CA 1
ATOM 785 C C . LEU A 1 99 ? 0.996 -9.821 -18.095 1.00 77.06 99 LEU A C 1
ATOM 787 O O . LEU A 1 99 ? 2.223 -9.791 -18.208 1.00 77.06 99 LEU A O 1
ATOM 791 N N . GLY A 1 100 ? 0.373 -10.847 -17.509 1.00 81.25 100 GLY A N 1
ATOM 792 C CA . GLY A 1 100 ? 1.080 -11.980 -16.908 1.00 81.25 100 GLY A CA 1
ATOM 793 C C . GLY A 1 100 ? 1.893 -11.618 -15.656 1.00 81.25 100 GLY A C 1
ATOM 794 O O . GLY A 1 100 ? 2.814 -12.340 -15.280 1.00 81.25 100 GLY A O 1
ATOM 795 N N . ILE A 1 101 ? 1.581 -10.500 -14.997 1.00 83.50 101 ILE A N 1
ATOM 796 C CA . ILE A 1 101 ? 2.234 -10.051 -13.765 1.00 83.50 101 ILE A CA 1
ATOM 797 C C . ILE A 1 101 ? 1.586 -10.751 -12.566 1.00 83.50 101 ILE A C 1
ATOM 799 O O . ILE A 1 101 ? 0.437 -10.488 -12.206 1.00 83.50 101 ILE A O 1
ATOM 803 N N . ASN A 1 102 ? 2.348 -11.602 -11.877 1.00 85.88 102 ASN A N 1
ATOM 804 C CA . ASN A 1 102 ? 1.869 -12.270 -10.670 1.00 85.88 102 ASN A CA 1
ATOM 805 C C . ASN A 1 102 ? 1.790 -11.282 -9.480 1.00 85.88 102 ASN A C 1
ATOM 807 O O . ASN A 1 102 ? 2.818 -10.771 -9.029 1.00 85.88 102 ASN A O 1
ATOM 811 N N . PRO A 1 103 ? 0.605 -11.047 -8.877 1.00 90.94 103 PRO A N 1
ATOM 812 C CA . PRO A 1 103 ? 0.443 -10.120 -7.752 1.00 90.94 103 PRO A CA 1
ATOM 813 C C . PRO A 1 103 ? 1.126 -10.575 -6.455 1.00 90.94 103 PRO A C 1
ATOM 815 O O . PRO A 1 103 ? 1.103 -9.831 -5.470 1.00 90.94 103 PRO A O 1
ATOM 818 N N . TRP A 1 104 ? 1.647 -11.798 -6.398 1.00 90.62 104 TRP A N 1
ATOM 819 C CA . TRP A 1 104 ? 2.376 -12.357 -5.259 1.00 90.62 104 TRP A CA 1
ATOM 820 C C . TRP A 1 104 ? 3.849 -12.594 -5.562 1.00 90.62 104 TRP A C 1
ATOM 822 O O . TRP A 1 104 ? 4.536 -13.222 -4.770 1.00 90.62 104 TRP A O 1
ATOM 832 N N . GLU A 1 105 ? 4.353 -12.013 -6.640 1.00 83.00 105 GLU A N 1
ATOM 833 C CA . GLU A 1 105 ? 5.760 -12.042 -6.991 1.00 83.00 105 GLU A CA 1
ATOM 834 C C . GLU A 1 105 ? 6.286 -10.613 -7.109 1.00 83.00 105 GLU A C 1
ATOM 836 O O . GLU A 1 105 ? 5.592 -9.704 -7.565 1.00 83.0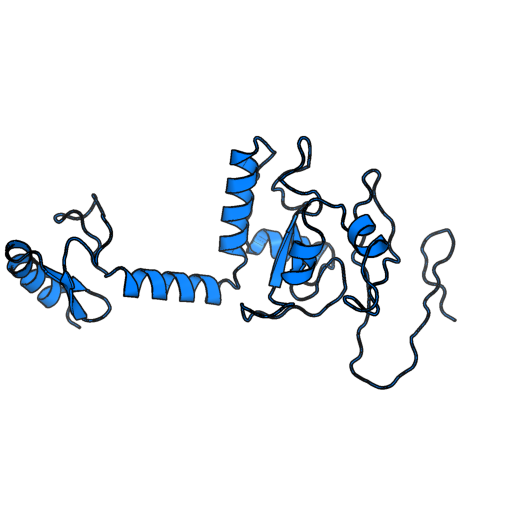0 105 GLU A O 1
ATOM 841 N N . CYS A 1 106 ? 7.498 -10.370 -6.620 1.00 80.56 106 CYS A N 1
ATOM 842 C CA . CYS A 1 106 ? 8.133 -9.072 -6.768 1.00 80.56 106 CYS A CA 1
ATOM 843 C C . CYS A 1 106 ? 8.467 -8.856 -8.244 1.00 80.56 106 CYS A C 1
ATOM 845 O O . CYS A 1 106 ? 9.368 -9.510 -8.758 1.00 80.56 106 CYS A O 1
ATOM 847 N N . PHE A 1 107 ? 7.815 -7.893 -8.895 1.00 81.31 107 PHE A N 1
ATOM 848 C CA . PHE A 1 107 ? 8.000 -7.606 -10.320 1.00 81.31 107 PHE A CA 1
ATOM 849 C C . PHE A 1 107 ? 9.470 -7.392 -10.715 1.00 81.31 107 PHE A C 1
ATOM 851 O O . PHE A 1 107 ? 9.890 -7.759 -11.808 1.00 81.31 107 PHE A O 1
ATOM 858 N N . HIS A 1 108 ? 10.259 -6.810 -9.807 1.00 74.25 108 HIS A N 1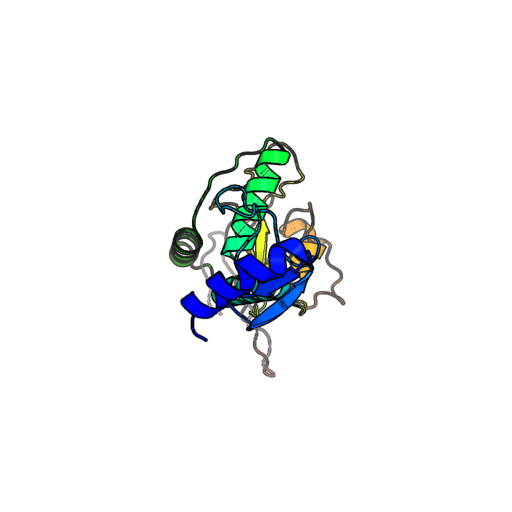
ATOM 859 C CA . HIS A 1 108 ? 11.663 -6.483 -10.056 1.00 74.25 108 HIS A CA 1
ATOM 860 C C . HIS A 1 108 ? 12.644 -7.615 -9.731 1.00 74.25 108 HIS A C 1
ATOM 862 O O . HIS A 1 108 ? 13.777 -7.558 -10.191 1.00 74.25 108 HIS A O 1
ATOM 868 N N . THR A 1 109 ? 12.267 -8.593 -8.899 1.00 67.69 109 THR A N 1
ATOM 869 C CA . THR A 1 109 ? 13.230 -9.576 -8.354 1.00 67.69 109 THR A CA 1
ATOM 870 C C . THR A 1 109 ? 12.770 -11.033 -8.405 1.00 67.69 109 THR A C 1
ATOM 872 O O . THR A 1 109 ? 13.524 -11.902 -7.975 1.00 67.69 109 THR A O 1
ATOM 875 N N . GLY A 1 110 ? 11.528 -11.318 -8.802 1.00 69.50 110 GLY A N 1
ATOM 876 C CA . GLY A 1 110 ? 10.954 -12.672 -8.777 1.00 69.50 110 GLY A CA 1
ATOM 877 C C . GLY A 1 110 ? 10.665 -13.226 -7.370 1.00 69.50 110 GLY A C 1
ATOM 878 O O . GLY A 1 110 ? 10.140 -14.323 -7.210 1.00 69.50 110 GLY A O 1
ATOM 879 N N . VAL A 1 111 ? 10.996 -12.487 -6.303 1.00 70.88 111 VAL A N 1
ATOM 880 C CA . VAL A 1 111 ? 10.836 -12.973 -4.921 1.00 70.88 111 VAL A CA 1
ATOM 881 C C . VAL A 1 111 ? 9.359 -13.122 -4.577 1.00 70.88 111 VAL A C 1
ATOM 883 O O . VAL A 1 111 ? 8.589 -12.166 -4.703 1.00 70.88 111 VAL A O 1
ATOM 886 N N . GLN A 1 112 ? 8.991 -14.284 -4.036 1.00 78.19 112 GLN A N 1
ATOM 887 C CA . GLN A 1 112 ? 7.642 -14.533 -3.538 1.00 78.19 112 GLN A CA 1
ATOM 888 C C . GLN A 1 112 ? 7.284 -13.568 -2.405 1.00 78.19 112 GLN A C 1
ATOM 890 O O . GLN A 1 112 ? 7.983 -13.433 -1.391 1.00 78.19 112 GLN A O 1
ATOM 895 N N . LEU A 1 113 ? 6.165 -12.883 -2.591 1.00 80.44 113 LEU A N 1
ATOM 896 C CA . LEU A 1 113 ? 5.628 -11.891 -1.684 1.00 80.44 113 LEU A CA 1
ATOM 897 C C . LEU A 1 113 ? 4.665 -12.549 -0.712 1.00 80.44 113 LEU A C 1
ATOM 899 O O . LEU A 1 113 ? 3.866 -13.414 -1.062 1.00 80.44 113 LEU A O 1
ATOM 903 N N . ARG A 1 114 ? 4.686 -12.063 0.523 1.00 82.81 114 ARG A N 1
ATOM 904 C CA . ARG A 1 114 ? 3.771 -12.518 1.564 1.00 82.81 114 ARG A CA 1
ATOM 905 C C . ARG A 1 114 ? 2.810 -11.431 1.990 1.00 82.81 114 ARG A C 1
ATOM 907 O O . ARG A 1 114 ? 3.069 -10.233 1.850 1.00 82.81 114 ARG A O 1
ATOM 914 N N . ARG A 1 115 ? 1.668 -11.865 2.507 1.00 82.44 115 ARG A N 1
ATOM 915 C CA . ARG A 1 115 ? 0.588 -10.976 2.933 1.00 82.44 115 ARG A CA 1
ATOM 916 C C . ARG A 1 115 ? 0.898 -10.314 4.271 1.00 82.44 115 ARG A C 1
ATOM 918 O O . ARG A 1 115 ? 0.454 -9.194 4.518 1.00 82.44 115 ARG A O 1
ATOM 925 N N . GLU A 1 116 ? 1.618 -11.013 5.137 1.00 77.56 116 GLU A N 1
ATOM 926 C CA . GLU A 1 116 ? 1.907 -10.584 6.496 1.00 77.56 116 GLU A CA 1
ATOM 927 C C . GLU A 1 116 ? 2.779 -9.323 6.473 1.00 77.56 116 GLU A C 1
ATOM 929 O O . GLU A 1 116 ? 3.864 -9.338 5.887 1.00 77.56 116 GLU A O 1
ATOM 934 N N . PRO A 1 117 ? 2.351 -8.224 7.118 1.00 76.88 117 PRO A N 1
ATOM 935 C CA . PRO A 1 117 ? 3.177 -7.034 7.227 1.00 76.88 117 PRO A CA 1
ATOM 936 C C . PRO A 1 117 ? 4.335 -7.275 8.201 1.00 76.88 117 PRO A C 1
ATOM 938 O O . PRO A 1 117 ? 4.201 -8.002 9.180 1.00 76.88 117 PRO A O 1
ATOM 941 N N . GLY A 1 118 ? 5.457 -6.590 7.986 1.00 71.12 118 GLY A N 1
ATOM 942 C CA . GLY A 1 118 ? 6.598 -6.609 8.912 1.00 71.12 118 GLY A CA 1
ATOM 943 C C . GLY A 1 118 ? 7.821 -7.343 8.367 1.00 71.12 118 GLY A C 1
ATOM 944 O O . GLY A 1 118 ? 8.939 -6.963 8.708 1.00 71.12 118 GLY A O 1
ATOM 945 N N . TYR A 1 119 ? 7.630 -8.261 7.425 1.00 72.25 119 TYR A N 1
ATOM 946 C CA . TYR A 1 119 ? 8.695 -9.022 6.770 1.00 72.25 119 TYR A CA 1
ATOM 947 C C . TYR A 1 119 ? 9.343 -8.282 5.588 1.00 72.25 119 TYR A C 1
ATOM 949 O O . TYR A 1 119 ? 8.668 -7.460 4.957 1.00 72.25 119 TYR A O 1
ATOM 957 N N . PRO A 1 120 ? 10.602 -8.597 5.236 1.00 72.62 120 PRO A N 1
ATOM 958 C CA . PRO A 1 120 ? 11.274 -8.049 4.055 1.00 72.62 120 PRO A CA 1
ATOM 959 C C . PRO A 1 120 ? 10.475 -8.174 2.753 1.00 72.62 120 PRO A C 1
ATOM 961 O O . PRO A 1 120 ? 10.260 -7.195 2.036 1.00 72.62 120 PRO A O 1
ATOM 964 N N . ASN A 1 121 ? 9.925 -9.364 2.512 1.00 75.50 121 ASN A N 1
ATOM 965 C CA . ASN A 1 121 ? 9.070 -9.684 1.372 1.00 75.50 121 ASN A CA 1
ATOM 966 C C . ASN A 1 121 ? 7.572 -9.460 1.641 1.00 75.50 121 ASN A C 1
ATOM 968 O O . ASN A 1 121 ? 6.732 -10.028 0.944 1.00 75.50 121 ASN A O 1
ATOM 972 N N . SER A 1 122 ? 7.208 -8.626 2.628 1.00 79.69 122 SER A N 1
ATOM 973 C CA . SER A 1 122 ? 5.818 -8.156 2.744 1.00 79.69 122 SER A CA 1
ATOM 974 C C . SER A 1 122 ? 5.430 -7.469 1.440 1.00 79.69 122 SER A C 1
ATOM 976 O O . SER A 1 122 ? 6.152 -6.577 0.979 1.00 79.69 122 SER A O 1
ATOM 978 N N . ARG A 1 123 ? 4.283 -7.838 0.873 1.00 88.12 123 ARG A N 1
ATOM 979 C CA . ARG A 1 123 ? 3.805 -7.238 -0.367 1.00 88.12 123 ARG A CA 1
ATOM 980 C C . ARG A 1 123 ? 3.489 -5.754 -0.193 1.00 88.12 123 ARG A C 1
ATOM 982 O O . ARG A 1 123 ? 2.715 -5.354 0.677 1.00 88.12 123 ARG A O 1
ATOM 989 N N . THR A 1 124 ? 4.026 -4.960 -1.105 1.00 89.12 124 THR A N 1
ATOM 990 C CA . THR A 1 124 ? 3.587 -3.604 -1.436 1.00 89.12 124 THR A CA 1
ATOM 991 C C . THR A 1 124 ? 3.381 -3.528 -2.952 1.00 89.12 124 THR A C 1
ATOM 993 O O . THR A 1 124 ? 3.491 -4.533 -3.654 1.00 89.12 124 THR A O 1
ATOM 996 N N . PHE A 1 125 ? 3.094 -2.340 -3.468 1.00 92.31 125 PHE A N 1
ATOM 997 C CA . PHE A 1 125 ? 3.443 -2.017 -4.844 1.00 92.31 125 PHE A CA 1
ATOM 998 C C . PHE A 1 125 ? 4.582 -1.000 -4.876 1.00 92.31 125 PHE A C 1
ATOM 1000 O O . PHE A 1 125 ? 4.832 -0.306 -3.882 1.00 92.31 125 PHE A O 1
ATOM 1007 N N . ASP A 1 126 ? 5.257 -0.941 -6.012 1.00 91.56 126 ASP A N 1
ATOM 1008 C CA . ASP A 1 126 ? 6.217 0.089 -6.379 1.00 91.56 126 ASP A CA 1
ATOM 1009 C C . ASP A 1 126 ? 5.646 0.968 -7.492 1.00 91.56 126 ASP A C 1
ATOM 1011 O O . ASP A 1 126 ? 4.824 0.514 -8.293 1.00 91.56 126 ASP A O 1
ATOM 1015 N N . HIS A 1 127 ? 6.088 2.224 -7.516 1.00 90.12 127 HIS A N 1
ATOM 1016 C CA . HIS A 1 127 ? 5.945 3.060 -8.696 1.00 90.12 127 HIS A CA 1
ATOM 1017 C C . HIS A 1 127 ? 7.192 2.866 -9.556 1.00 90.12 127 HIS A C 1
ATOM 1019 O O . HIS A 1 127 ? 8.284 3.222 -9.104 1.00 90.12 127 HIS A O 1
ATOM 1025 N N . VAL A 1 128 ? 7.047 2.304 -10.762 1.00 84.00 128 VAL A N 1
ATOM 1026 C CA . VAL A 1 128 ? 8.199 1.977 -11.630 1.00 84.00 128 VAL A CA 1
ATOM 1027 C C . VAL A 1 128 ? 9.050 3.233 -11.840 1.00 84.00 128 VAL A C 1
ATOM 1029 O O . VAL A 1 128 ? 10.222 3.262 -11.453 1.00 84.00 128 VAL A O 1
ATOM 1032 N N . GLN A 1 129 ? 8.401 4.305 -12.293 1.00 82.31 129 GLN A N 1
ATOM 1033 C CA . GLN A 1 129 ? 8.898 5.672 -12.260 1.00 82.31 129 GLN A CA 1
ATOM 1034 C C . GLN A 1 129 ? 8.523 6.344 -10.924 1.00 82.31 129 GLN A C 1
ATOM 1036 O O . GLN A 1 129 ? 7.335 6.455 -10.597 1.00 82.31 129 GLN A O 1
ATOM 1041 N N . PRO A 1 130 ? 9.499 6.819 -10.137 1.00 86.62 130 PRO A N 1
ATOM 1042 C CA . PRO A 1 130 ? 9.271 7.281 -8.772 1.00 86.62 130 PRO A CA 1
ATOM 1043 C C . PRO A 1 130 ? 8.536 8.626 -8.707 1.00 86.62 130 PRO A C 1
ATOM 1045 O O . PRO A 1 130 ? 8.921 9.602 -9.344 1.00 86.62 130 PRO A O 1
ATOM 1048 N N . LEU A 1 131 ? 7.554 8.731 -7.806 1.00 89.94 131 LEU A N 1
ATOM 1049 C CA . LEU A 1 131 ? 6.786 9.970 -7.588 1.00 89.94 131 LEU A CA 1
ATOM 1050 C C . LEU A 1 131 ? 7.612 11.166 -7.081 1.00 89.94 131 LEU A C 1
ATOM 1052 O O . LEU A 1 131 ? 7.111 12.283 -7.037 1.00 89.94 131 LEU A O 1
ATOM 1056 N N . SER A 1 132 ? 8.836 10.941 -6.602 1.00 86.44 132 SER A N 1
ATOM 1057 C CA . SER A 1 132 ? 9.721 12.012 -6.131 1.00 86.44 132 SER A CA 1
ATOM 1058 C C . SER A 1 132 ? 10.465 12.720 -7.262 1.00 86.44 132 SER A C 1
ATOM 1060 O O . SER A 1 132 ? 11.089 13.746 -7.008 1.00 86.44 132 SER A O 1
ATOM 1062 N N . VAL A 1 133 ? 10.434 12.174 -8.481 1.00 80.69 133 VAL A N 1
ATOM 1063 C CA . VAL A 1 133 ? 11.109 12.753 -9.644 1.00 80.69 133 VAL A CA 1
ATOM 1064 C C . VAL A 1 133 ? 10.079 13.521 -10.485 1.00 80.69 133 VAL A C 1
ATOM 1066 O O . VAL A 1 133 ? 9.058 12.942 -10.876 1.00 80.69 133 VAL A O 1
ATOM 1069 N N . PRO A 1 134 ? 10.304 14.823 -10.753 1.00 80.94 134 PRO A N 1
ATOM 1070 C CA . PRO A 1 134 ? 9.434 15.612 -11.621 1.00 80.94 134 PRO A CA 1
ATOM 1071 C C . PRO A 1 134 ? 9.340 15.029 -13.034 1.00 80.94 134 PRO A C 1
ATOM 1073 O O . PRO A 1 134 ? 10.315 14.494 -13.553 1.00 80.94 134 PRO A O 1
ATOM 1076 N N . GLY A 1 135 ? 8.176 15.172 -13.671 1.00 79.00 135 GLY A N 1
ATOM 1077 C CA . GLY A 1 135 ? 7.966 14.742 -15.059 1.00 79.00 135 GLY A CA 1
ATOM 1078 C C . GLY A 1 135 ? 7.763 13.236 -15.254 1.00 79.00 135 GLY A C 1
ATOM 1079 O O . GLY A 1 135 ? 7.638 12.795 -16.389 1.00 79.00 135 GLY A O 1
ATOM 1080 N N . THR A 1 136 ? 7.700 12.452 -14.175 1.00 84.81 136 THR A N 1
ATOM 1081 C CA . THR A 1 136 ? 7.361 11.023 -14.249 1.00 84.81 136 THR A CA 1
ATOM 1082 C C . THR A 1 136 ? 5.881 10.796 -14.552 1.00 84.81 136 THR A C 1
ATOM 1084 O O . THR A 1 136 ? 5.039 11.677 -14.353 1.00 84.81 136 THR A O 1
ATOM 1087 N N . ALA A 1 137 ? 5.547 9.568 -14.956 1.00 82.19 137 ALA A N 1
ATOM 1088 C CA . ALA A 1 137 ? 4.181 9.117 -15.216 1.00 82.19 137 ALA A CA 1
ATOM 1089 C C . ALA A 1 137 ? 3.221 9.294 -14.020 1.00 82.19 137 ALA A C 1
ATOM 1091 O O . ALA A 1 137 ? 2.005 9.276 -14.195 1.00 82.19 137 ALA A O 1
ATOM 1092 N N . GLY A 1 138 ? 3.734 9.486 -12.799 1.00 89.94 138 GLY A N 1
ATOM 1093 C CA . GLY A 1 138 ? 2.915 9.727 -11.615 1.00 89.94 138 GLY A CA 1
ATOM 1094 C C . GLY A 1 138 ? 2.193 8.470 -11.122 1.00 89.94 138 GLY A C 1
ATOM 1095 O O . GLY A 1 138 ? 2.726 7.364 -11.170 1.00 89.94 138 GLY A O 1
ATOM 1096 N N . HIS A 1 139 ? 0.987 8.621 -10.577 1.00 95.88 139 HIS A N 1
ATOM 1097 C CA . HIS A 1 139 ? 0.167 7.490 -10.149 1.00 95.88 139 HIS A CA 1
ATOM 1098 C C . HIS A 1 139 ? -0.868 7.149 -11.221 1.00 95.88 139 HIS A C 1
ATOM 1100 O O . HIS A 1 139 ? -1.972 7.692 -11.227 1.00 95.88 139 HIS A O 1
ATOM 1106 N N . VAL A 1 140 ? -0.481 6.238 -12.108 1.00 92.56 140 VAL A N 1
ATOM 1107 C CA . VAL A 1 140 ? -1.303 5.638 -13.167 1.00 92.56 140 VAL A CA 1
ATOM 1108 C C . VAL A 1 140 ? -1.156 4.117 -13.107 1.00 92.56 140 VAL A C 1
ATOM 1110 O O . VAL A 1 140 ? -0.235 3.627 -12.447 1.00 92.56 140 VAL A O 1
ATOM 1113 N N . ILE A 1 141 ? -2.079 3.374 -13.718 1.00 89.44 141 ILE A N 1
ATOM 1114 C CA . ILE A 1 141 ? -2.158 1.912 -13.556 1.00 89.44 141 ILE A CA 1
ATOM 1115 C C . ILE A 1 141 ? -0.919 1.214 -14.134 1.00 89.44 141 ILE A C 1
ATOM 1117 O O . ILE A 1 141 ? -0.389 0.289 -13.526 1.00 89.44 141 ILE A O 1
ATOM 1121 N N . GLU A 1 142 ? -0.379 1.758 -15.223 1.00 87.38 142 GLU A N 1
ATOM 1122 C CA . GLU A 1 142 ? 0.810 1.286 -15.931 1.00 87.38 142 GLU A CA 1
ATOM 1123 C C . GLU A 1 142 ? 2.095 1.499 -15.126 1.00 87.38 142 GLU A C 1
ATOM 1125 O O . GLU A 1 142 ? 3.075 0.781 -15.302 1.00 87.38 142 GLU A O 1
ATOM 1130 N N . ASN A 1 143 ? 2.093 2.471 -14.210 1.00 90.38 143 ASN A N 1
ATOM 1131 C CA . ASN A 1 143 ? 3.249 2.807 -13.389 1.00 90.38 143 ASN A CA 1
ATOM 1132 C C . ASN A 1 143 ? 3.216 2.117 -12.016 1.00 90.38 143 ASN A C 1
ATOM 1134 O O . ASN A 1 143 ? 3.934 2.540 -11.116 1.00 90.38 143 ASN A O 1
ATOM 1138 N N . VAL A 1 144 ? 2.364 1.110 -11.804 1.00 93.44 144 VAL A N 1
ATOM 1139 C CA . VAL A 1 144 ? 2.203 0.426 -10.512 1.00 93.44 144 VAL A CA 1
ATOM 1140 C C . VAL A 1 144 ? 2.408 -1.079 -10.671 1.00 93.44 144 VAL A C 1
ATOM 1142 O O . VAL A 1 144 ? 1.673 -1.737 -11.398 1.00 93.44 144 VAL A O 1
ATOM 1145 N N . VAL A 1 145 ? 3.378 -1.643 -9.942 1.00 91.44 145 VAL A N 1
ATOM 1146 C CA . VAL A 1 145 ? 3.761 -3.072 -10.017 1.00 91.44 145 VAL A CA 1
ATOM 1147 C C . VAL A 1 145 ? 3.894 -3.706 -8.627 1.00 91.44 145 VAL A C 1
ATOM 1149 O O . VAL A 1 145 ? 4.220 -2.990 -7.675 1.00 91.44 145 VAL A O 1
ATOM 1152 N N . PRO A 1 146 ? 3.652 -5.021 -8.444 1.00 92.69 146 PRO A N 1
ATOM 1153 C CA . PRO A 1 146 ? 3.838 -5.670 -7.149 1.00 92.69 146 PRO A CA 1
ATOM 1154 C C . PRO A 1 146 ? 5.323 -5.674 -6.776 1.00 92.69 146 PRO A C 1
ATOM 1156 O O . PRO A 1 146 ? 6.192 -5.920 -7.607 1.00 92.69 146 PRO A O 1
ATOM 1159 N N . CYS A 1 147 ? 5.644 -5.385 -5.517 1.00 89.00 147 CYS A N 1
ATOM 1160 C CA . CYS A 1 147 ? 7.035 -5.299 -5.077 1.00 89.00 147 CYS A CA 1
ATOM 1161 C C . CYS A 1 147 ? 7.185 -5.719 -3.616 1.00 89.00 147 CYS A C 1
ATOM 1163 O O . CYS A 1 147 ? 6.270 -5.542 -2.804 1.00 89.00 147 CYS A O 1
ATOM 1165 N N . SER A 1 148 ? 8.358 -6.238 -3.254 1.00 84.50 148 SER A N 1
ATOM 1166 C CA . SER A 1 148 ? 8.713 -6.434 -1.851 1.00 84.50 148 SER A CA 1
ATOM 1167 C C . SER A 1 148 ? 8.963 -5.087 -1.174 1.00 84.50 148 SER A C 1
ATOM 1169 O O . SER A 1 148 ? 9.434 -4.125 -1.790 1.00 84.50 148 SER A O 1
ATOM 1171 N N . ARG A 1 149 ? 8.629 -4.996 0.114 1.00 81.56 149 AR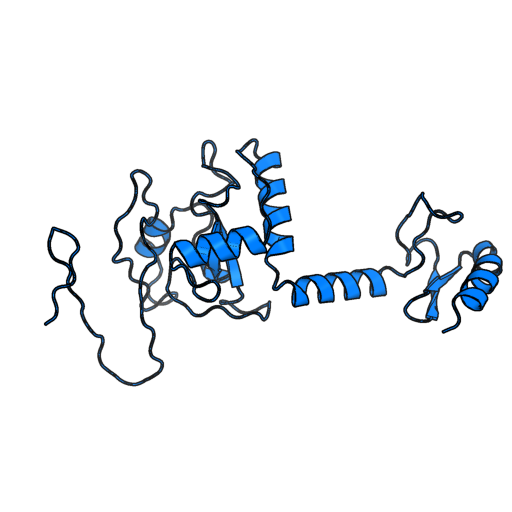G A N 1
ATOM 1172 C CA . ARG A 1 149 ? 8.844 -3.779 0.902 1.00 81.56 149 ARG A CA 1
ATOM 1173 C C . ARG A 1 149 ? 10.315 -3.370 0.925 1.00 81.56 149 ARG A C 1
ATOM 1175 O O . ARG A 1 149 ? 10.606 -2.182 0.794 1.00 81.56 149 ARG A O 1
ATOM 1182 N N . ASP A 1 150 ? 11.209 -4.326 1.142 1.00 78.88 150 ASP A N 1
ATOM 1183 C CA . ASP A 1 150 ? 12.628 -4.027 1.314 1.00 78.88 150 ASP A CA 1
ATOM 1184 C C . ASP A 1 150 ? 13.279 -3.635 -0.017 1.00 78.88 150 ASP A C 1
ATOM 1186 O O . ASP A 1 150 ? 13.979 -2.625 -0.053 1.00 78.88 150 ASP A O 1
ATOM 1190 N N . TYR A 1 151 ? 12.935 -4.300 -1.129 1.00 75.19 151 TYR A N 1
ATOM 1191 C CA . TYR A 1 151 ? 13.419 -3.874 -2.444 1.00 75.19 151 TYR A CA 1
ATOM 1192 C C . TYR A 1 151 ? 12.894 -2.490 -2.834 1.00 75.19 151 TYR A C 1
ATOM 1194 O O . TYR A 1 151 ? 13.658 -1.662 -3.311 1.00 75.19 151 TYR A O 1
ATOM 1202 N N . ASN A 1 152 ? 11.618 -2.182 -2.572 1.00 85.12 152 ASN A N 1
ATOM 1203 C CA . ASN A 1 152 ? 11.076 -0.844 -2.836 1.00 85.12 152 ASN A CA 1
ATOM 1204 C C . ASN A 1 15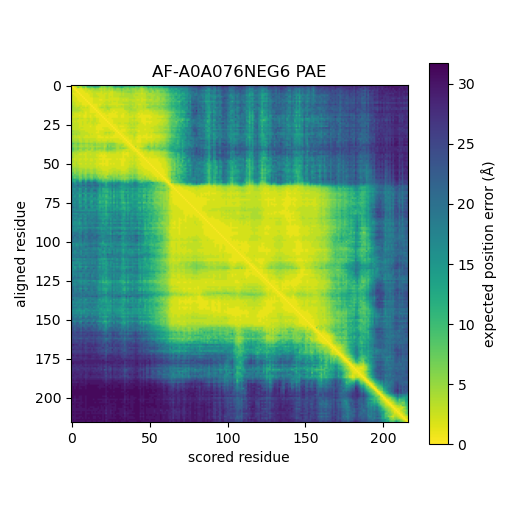2 ? 11.847 0.239 -2.044 1.00 85.12 152 ASN A C 1
ATOM 1206 O O . ASN A 1 152 ? 12.182 1.297 -2.571 1.00 85.12 152 ASN A O 1
ATOM 1210 N N . ARG A 1 153 ? 12.216 -0.043 -0.785 1.00 81.31 153 ARG A N 1
ATOM 1211 C CA . ARG A 1 153 ? 13.053 0.865 0.023 1.00 81.31 153 ARG A CA 1
ATOM 1212 C C . ARG A 1 153 ? 14.468 1.024 -0.529 1.00 81.31 153 ARG A C 1
ATOM 1214 O O . ARG A 1 153 ? 14.978 2.138 -0.500 1.00 81.31 153 ARG A O 1
ATOM 1221 N N . HIS A 1 154 ? 15.074 -0.067 -0.994 1.00 76.62 154 HIS A N 1
ATOM 1222 C CA . HIS A 1 154 ? 16.396 -0.070 -1.627 1.00 76.62 154 HIS A CA 1
ATOM 1223 C C . HIS A 1 154 ? 16.399 0.715 -2.938 1.00 76.62 154 HIS A C 1
ATOM 1225 O O . HIS A 1 154 ? 17.189 1.640 -3.097 1.00 76.62 154 HIS A O 1
ATOM 1231 N N . LYS A 1 155 ? 15.455 0.406 -3.837 1.00 78.19 155 LYS A N 1
ATOM 1232 C CA . LYS A 1 155 ? 15.266 1.098 -5.117 1.00 78.19 155 LYS A CA 1
ATOM 1233 C C . LYS A 1 155 ? 15.030 2.591 -4.913 1.00 78.19 155 LYS A C 1
ATOM 1235 O O . LYS A 1 155 ? 15.630 3.400 -5.612 1.00 78.19 155 LYS A O 1
ATOM 1240 N N . SER A 1 156 ? 14.192 2.972 -3.946 1.00 83.12 156 SER A N 1
ATOM 1241 C CA . SER A 1 156 ? 13.918 4.375 -3.623 1.00 83.12 156 SER A CA 1
ATOM 1242 C C . SER A 1 156 ? 13.537 5.182 -4.884 1.00 83.12 156 SER A C 1
ATOM 1244 O O . SER A 1 156 ? 12.609 4.809 -5.602 1.00 83.12 156 SER A O 1
ATOM 1246 N N . ALA A 1 157 ? 14.231 6.287 -5.163 1.00 80.06 157 ALA A N 1
ATOM 1247 C CA . ALA A 1 157 ? 14.038 7.126 -6.346 1.00 80.06 157 ALA A CA 1
ATOM 1248 C C . ALA A 1 157 ? 14.889 6.706 -7.562 1.00 80.06 157 ALA A C 1
ATOM 1250 O O . ALA A 1 157 ? 14.927 7.424 -8.559 1.00 80.06 157 ALA A O 1
ATOM 1251 N N . THR A 1 158 ? 15.590 5.579 -7.488 1.00 70.12 158 THR A N 1
ATOM 1252 C CA . THR A 1 158 ? 16.422 5.056 -8.573 1.00 70.12 158 THR A CA 1
ATOM 1253 C C . THR A 1 158 ? 15.571 4.205 -9.521 1.00 70.12 158 THR A C 1
ATOM 1255 O O . THR A 1 158 ? 14.571 3.608 -9.109 1.00 70.12 158 THR A O 1
ATOM 1258 N N . SER A 1 159 ? 15.937 4.137 -10.807 1.00 66.88 159 SER A N 1
ATOM 1259 C CA . SER A 1 159 ? 15.297 3.183 -11.721 1.00 66.88 159 SER A CA 1
ATOM 1260 C C . SER A 1 159 ? 15.553 1.751 -11.243 1.00 66.88 159 SER A C 1
ATOM 1262 O O . SER A 1 159 ? 16.569 1.464 -10.604 1.00 66.88 159 SER A O 1
ATOM 1264 N N . ALA A 1 160 ? 14.625 0.837 -11.529 1.00 63.50 160 ALA A N 1
ATOM 1265 C CA . ALA A 1 160 ? 14.743 -0.544 -11.062 1.00 63.50 160 ALA A CA 1
ATOM 1266 C C . ALA A 1 160 ? 16.032 -1.208 -11.561 1.00 63.50 160 ALA A C 1
ATOM 1268 O O . ALA A 1 160 ? 16.717 -1.870 -10.790 1.00 63.50 160 ALA A O 1
ATOM 1269 N N . VAL A 1 161 ? 16.404 -0.951 -12.814 1.00 56.06 161 VAL A N 1
ATOM 1270 C CA . VAL A 1 161 ? 17.606 -1.503 -13.448 1.00 56.06 161 VAL A CA 1
ATOM 1271 C C . VAL A 1 161 ? 18.870 -0.995 -12.767 1.00 56.06 161 VAL A C 1
ATOM 1273 O O . VAL A 1 161 ? 19.729 -1.789 -12.397 1.00 56.06 161 VAL A O 1
ATOM 1276 N N . LEU A 1 162 ? 18.973 0.312 -12.507 1.00 59.56 162 LEU A N 1
ATOM 1277 C CA . LEU A 1 162 ? 20.122 0.866 -11.788 1.00 59.56 162 LEU A CA 1
ATOM 1278 C C . LEU A 1 162 ? 20.186 0.373 -10.335 1.00 59.56 162 LEU A C 1
ATOM 1280 O O . LEU A 1 162 ? 21.283 0.209 -9.806 1.00 59.56 162 LEU A O 1
ATOM 1284 N N . ALA A 1 163 ? 19.045 0.111 -9.693 1.00 63.72 163 ALA A N 1
ATOM 1285 C CA . ALA A 1 163 ? 19.005 -0.464 -8.349 1.00 63.72 163 ALA A CA 1
ATOM 1286 C C . ALA A 1 163 ? 19.485 -1.928 -8.314 1.00 63.72 163 ALA A C 1
ATOM 1288 O O . ALA A 1 163 ? 20.138 -2.316 -7.343 1.00 63.72 163 ALA A O 1
ATOM 1289 N N . VAL A 1 164 ? 19.218 -2.715 -9.368 1.00 59.47 164 VAL A N 1
ATOM 1290 C CA . VAL A 1 164 ? 19.772 -4.073 -9.532 1.00 59.47 164 VAL A CA 1
ATOM 1291 C C . VAL A 1 164 ? 21.262 -4.037 -9.873 1.00 59.47 164 VAL A C 1
ATOM 1293 O O . 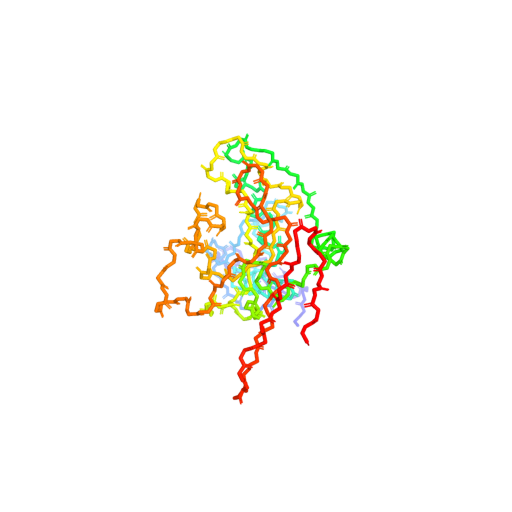VAL A 1 164 ? 22.033 -4.808 -9.302 1.00 59.47 164 VAL A O 1
ATOM 1296 N N . LEU A 1 165 ? 21.682 -3.155 -10.785 1.00 56.31 165 LEU A N 1
ATOM 1297 C CA . LEU A 1 165 ? 23.080 -3.049 -11.221 1.00 56.31 165 LEU A CA 1
ATOM 1298 C C . LEU A 1 165 ? 24.011 -2.576 -10.098 1.00 56.31 165 LEU A C 1
ATOM 1300 O O . LEU A 1 165 ? 25.145 -3.033 -10.021 1.00 56.31 165 LEU A O 1
ATOM 1304 N N . ASN A 1 166 ? 23.529 -1.701 -9.212 1.00 59.25 166 ASN A N 1
ATOM 1305 C CA . ASN A 1 166 ? 24.300 -1.172 -8.082 1.00 59.25 166 ASN A CA 1
ATOM 1306 C C . ASN A 1 166 ? 23.995 -1.888 -6.755 1.00 59.25 166 ASN A C 1
ATOM 1308 O O . ASN A 1 166 ? 24.227 -1.326 -5.683 1.00 59.25 166 ASN A O 1
ATOM 1312 N N . ARG A 1 167 ? 23.410 -3.091 -6.801 1.00 57.09 167 ARG A N 1
ATOM 1313 C CA . ARG A 1 167 ? 23.089 -3.845 -5.584 1.00 57.09 167 ARG A CA 1
ATOM 1314 C C . ARG A 1 167 ? 24.359 -4.336 -4.893 1.00 57.09 167 ARG A C 1
ATOM 1316 O O . ARG A 1 167 ? 25.339 -4.667 -5.555 1.00 57.09 167 ARG A O 1
ATOM 1323 N N . ASP A 1 168 ? 24.285 -4.472 -3.575 1.00 59.66 168 ASP A N 1
ATOM 1324 C CA . ASP A 1 168 ? 25.231 -5.290 -2.822 1.00 59.66 168 ASP A CA 1
ATOM 1325 C C . ASP A 1 168 ? 24.894 -6.780 -3.058 1.00 59.66 168 ASP A C 1
ATOM 1327 O O . ASP A 1 168 ? 23.795 -7.213 -2.683 1.00 59.66 168 ASP A O 1
ATOM 1331 N N . PRO A 1 169 ? 25.779 -7.568 -3.702 1.00 54.06 169 PRO A N 1
ATOM 1332 C CA . PRO A 1 169 ? 25.531 -8.981 -3.981 1.00 54.06 169 PRO A CA 1
ATOM 1333 C C . PRO A 1 169 ? 25.391 -9.842 -2.721 1.00 54.06 169 PRO A C 1
ATOM 1335 O O . PRO A 1 169 ? 24.741 -10.882 -2.788 1.00 54.06 169 PRO A O 1
ATOM 1338 N N . GLU A 1 170 ? 25.962 -9.430 -1.583 1.00 52.44 170 GLU A N 1
ATOM 1339 C CA . GLU A 1 170 ? 25.813 -10.144 -0.307 1.00 52.44 170 GLU A CA 1
ATOM 1340 C C . GLU A 1 170 ? 24.434 -9.896 0.317 1.00 52.44 170 GLU A C 1
ATOM 1342 O O . GLU A 1 170 ? 23.856 -10.783 0.946 1.00 52.44 170 GLU A O 1
ATOM 1347 N N . GLN A 1 171 ? 23.871 -8.701 0.109 1.00 49.72 171 GLN A N 1
ATOM 1348 C CA . GLN A 1 171 ? 22.550 -8.324 0.616 1.00 49.72 171 GLN A CA 1
ATOM 1349 C C . GLN A 1 171 ? 21.403 -8.803 -0.291 1.00 49.72 171 GLN A C 1
ATOM 1351 O O . GLN A 1 171 ? 20.299 -9.065 0.192 1.00 49.72 171 GLN A O 1
ATOM 1356 N N . TYR A 1 172 ? 21.661 -8.925 -1.596 1.00 48.72 172 TYR A N 1
ATOM 1357 C CA . TYR A 1 172 ? 20.703 -9.374 -2.611 1.00 48.72 172 TYR A CA 1
ATOM 1358 C C . TYR A 1 172 ? 21.319 -10.453 -3.524 1.00 48.72 172 TYR A C 1
ATOM 1360 O O . TYR A 1 172 ? 21.490 -10.221 -4.733 1.00 48.72 172 TYR A O 1
ATOM 1368 N N . PRO A 1 173 ? 21.671 -11.630 -2.970 1.00 43.81 173 PRO A N 1
ATOM 1369 C CA . PRO A 1 173 ? 22.256 -12.712 -3.753 1.00 43.81 173 PRO A CA 1
ATOM 1370 C C . PRO A 1 173 ? 21.259 -13.196 -4.814 1.00 43.81 173 PRO A C 1
ATOM 1372 O O . PRO A 1 173 ? 20.069 -13.327 -4.539 1.00 43.81 173 PRO A O 1
ATOM 1375 N N . GLY A 1 174 ? 21.735 -13.425 -6.042 1.00 42.22 174 GLY A N 1
ATOM 1376 C CA . GLY A 1 174 ? 20.940 -13.986 -7.148 1.00 42.22 174 GLY A CA 1
ATOM 1377 C C . GLY A 1 174 ? 19.943 -13.046 -7.845 1.00 42.22 174 GLY A C 1
ATOM 1378 O O . GLY A 1 174 ? 19.196 -13.497 -8.705 1.00 42.22 174 GLY A O 1
ATOM 1379 N N . VAL A 1 175 ? 19.914 -11.744 -7.530 1.00 46.06 175 VAL A N 1
ATOM 1380 C CA . VAL A 1 175 ? 19.075 -10.779 -8.273 1.00 46.06 175 VAL A CA 1
ATOM 1381 C C . VAL A 1 175 ? 19.742 -10.400 -9.597 1.00 46.06 175 VAL A C 1
ATOM 1383 O O . VAL A 1 175 ? 20.519 -9.457 -9.650 1.00 46.06 175 VAL A O 1
ATOM 1386 N N . GLU A 1 176 ? 19.456 -11.104 -10.682 1.00 46.75 176 GLU A N 1
ATOM 1387 C CA . GLU A 1 176 ? 19.904 -10.719 -12.028 1.00 46.75 176 GLU A CA 1
ATOM 1388 C C . GLU A 1 176 ? 18.776 -10.017 -12.796 1.00 46.75 176 GLU A C 1
ATOM 1390 O O . GLU A 1 176 ? 17.600 -10.295 -12.573 1.00 46.75 176 GLU A O 1
ATOM 1395 N N . TYR A 1 177 ? 19.119 -9.074 -13.682 1.00 46.81 177 TYR A N 1
ATOM 1396 C CA . TYR A 1 177 ? 18.145 -8.394 -14.541 1.00 46.81 177 TYR A CA 1
ATOM 1397 C C . TYR A 1 177 ? 18.379 -8.782 -16.012 1.00 46.81 177 TYR A C 1
ATOM 1399 O O . TYR A 1 177 ? 19.211 -8.157 -16.670 1.00 46.81 177 TYR A O 1
ATOM 1407 N N . PRO A 1 178 ? 17.687 -9.813 -16.531 1.00 46.16 178 PRO A N 1
ATOM 1408 C CA . PRO A 1 178 ? 17.894 -10.308 -17.895 1.00 46.16 178 PRO A CA 1
ATOM 1409 C C . PRO A 1 178 ? 16.975 -9.654 -18.951 1.00 46.16 178 PRO A C 1
ATOM 1411 O O . PRO A 1 178 ? 17.005 -10.052 -20.113 1.00 46.16 178 PRO A O 1
ATOM 1414 N N . GLY A 1 179 ? 16.122 -8.695 -18.567 1.00 46.56 179 GLY A N 1
ATOM 1415 C CA . GLY A 1 179 ? 15.042 -8.174 -19.418 1.00 46.56 179 GLY A CA 1
ATOM 1416 C C . GLY A 1 179 ? 15.404 -6.955 -20.288 1.00 46.56 179 GLY A C 1
ATOM 1417 O O . GLY A 1 179 ? 16.361 -6.239 -19.994 1.00 46.56 179 GLY A O 1
ATOM 1418 N N . PRO A 1 180 ? 14.627 -6.678 -21.354 1.00 46.31 180 PRO A N 1
ATOM 1419 C CA . PRO A 1 180 ? 14.732 -5.437 -22.120 1.00 46.31 180 PRO A CA 1
ATOM 1420 C C . PRO A 1 180 ? 14.228 -4.234 -21.304 1.00 46.31 180 PRO A C 1
ATOM 1422 O O . PRO A 1 180 ? 13.340 -4.372 -20.461 1.00 46.31 180 PRO A O 1
ATOM 1425 N N . VAL A 1 181 ? 14.776 -3.045 -21.573 1.00 44.44 181 VAL A N 1
ATOM 1426 C CA . VAL A 1 181 ? 14.441 -1.794 -20.870 1.00 44.44 181 VAL A CA 1
ATOM 1427 C C . VAL A 1 181 ? 13.890 -0.742 -21.830 1.00 44.44 181 VAL A C 1
ATOM 1429 O O . VAL A 1 181 ? 14.262 -0.731 -23.002 1.00 44.44 181 VAL A O 1
ATOM 1432 N N . ASP A 1 182 ? 13.007 0.135 -21.349 1.00 45.91 182 ASP A N 1
ATOM 1433 C CA . ASP A 1 182 ? 12.532 1.289 -22.118 1.00 45.91 182 ASP A CA 1
ATOM 1434 C C . ASP A 1 182 ? 13.618 2.379 -22.217 1.00 45.91 182 ASP A C 1
ATOM 1436 O O . ASP A 1 182 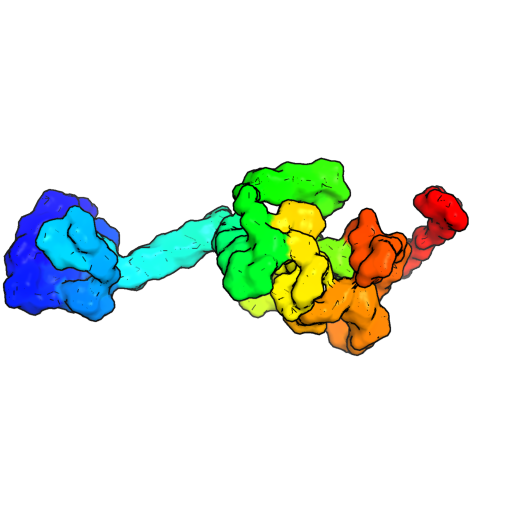? 14.707 2.267 -21.645 1.00 45.91 182 ASP A O 1
ATOM 1440 N N . GLU A 1 183 ? 13.321 3.469 -22.926 1.00 41.59 183 GLU A N 1
ATOM 1441 C CA . GLU A 1 183 ? 14.233 4.613 -23.096 1.00 41.59 183 GLU A CA 1
ATOM 1442 C C . GLU A 1 183 ? 14.612 5.328 -21.783 1.00 41.59 183 GLU A C 1
ATOM 1444 O O . GLU A 1 183 ? 15.535 6.144 -21.751 1.00 41.59 183 GLU A O 1
ATOM 1449 N N . HIS A 1 184 ? 13.935 5.007 -20.681 1.00 36.25 184 HIS A N 1
ATOM 1450 C CA . HIS A 1 184 ? 14.193 5.529 -19.344 1.00 36.25 184 HIS A CA 1
ATOM 1451 C C . HIS A 1 184 ? 14.860 4.494 -18.420 1.00 36.25 184 HIS A C 1
ATOM 1453 O O . HIS A 1 184 ? 15.089 4.777 -17.239 1.00 36.25 184 HIS A O 1
ATOM 1459 N N . GLY A 1 185 ? 15.197 3.306 -18.933 1.00 41.50 185 GLY A N 1
ATOM 1460 C CA . GLY A 1 185 ? 15.795 2.225 -18.154 1.00 41.50 185 GLY A CA 1
ATOM 1461 C C . GLY A 1 185 ? 14.798 1.501 -17.244 1.00 41.50 185 GLY A C 1
ATOM 1462 O O . GLY A 1 185 ? 15.206 0.949 -16.219 1.00 41.50 185 GLY A O 1
ATOM 1463 N N . ASN A 1 186 ? 13.500 1.531 -17.563 1.00 46.22 186 ASN A N 1
ATOM 1464 C CA . ASN A 1 186 ? 12.478 0.753 -16.866 1.00 46.22 186 ASN A CA 1
ATOM 1465 C C . ASN A 1 186 ? 12.331 -0.634 -17.500 1.00 46.22 186 ASN A C 1
ATOM 1467 O O . ASN A 1 186 ? 12.400 -0.741 -18.721 1.00 46.22 186 ASN A O 1
ATOM 1471 N N . PRO A 1 187 ? 12.063 -1.686 -16.713 1.00 51.16 187 PRO A N 1
ATOM 1472 C CA . PRO A 1 187 ? 11.795 -3.007 -17.259 1.00 51.16 187 PRO A CA 1
ATOM 1473 C C . PRO A 1 187 ? 10.602 -3.048 -18.221 1.00 51.16 187 PRO A C 1
ATOM 1475 O O . PRO A 1 187 ? 9.502 -2.663 -17.834 1.00 51.16 187 PRO A O 1
ATOM 1478 N N . LEU A 1 188 ? 10.804 -3.563 -19.440 1.00 46.22 188 LEU A N 1
ATOM 1479 C CA . LEU A 1 188 ? 9.742 -3.781 -20.439 1.00 46.22 188 LEU A CA 1
ATOM 1480 C C . LEU A 1 188 ? 9.017 -5.128 -20.272 1.00 46.22 188 LEU A C 1
ATOM 1482 O O . LEU A 1 188 ? 7.961 -5.333 -20.862 1.00 46.22 188 LEU A O 1
ATOM 1486 N N . ALA A 1 189 ? 9.566 -6.036 -19.463 1.00 41.91 189 ALA A N 1
ATOM 1487 C CA . ALA A 1 189 ? 8.951 -7.300 -19.070 1.00 41.91 189 ALA A CA 1
ATOM 1488 C C . ALA A 1 189 ? 9.376 -7.663 -17.631 1.00 41.91 189 ALA A C 1
ATOM 1490 O O . ALA A 1 189 ? 10.476 -7.268 -17.216 1.00 41.91 189 ALA A O 1
ATOM 1491 N N . PRO A 1 190 ? 8.532 -8.382 -16.860 1.00 41.38 190 PRO A N 1
ATOM 1492 C CA . PRO A 1 190 ? 8.908 -8.886 -15.543 1.00 41.38 190 PRO A CA 1
ATOM 1493 C C . PRO A 1 190 ? 10.171 -9.747 -15.649 1.00 41.38 190 PRO A C 1
ATOM 1495 O O . PRO A 1 190 ? 10.333 -10.521 -16.595 1.00 41.38 190 PRO A O 1
ATOM 1498 N N . ALA A 1 191 ? 11.074 -9.603 -14.680 1.00 38.25 191 ALA A N 1
ATOM 1499 C CA . ALA A 1 191 ? 12.223 -10.488 -14.552 1.00 38.25 191 ALA A CA 1
ATOM 1500 C C . ALA A 1 191 ? 11.703 -11.885 -14.180 1.00 38.25 191 ALA A C 1
ATOM 1502 O O . ALA A 1 191 ? 11.414 -12.149 -13.016 1.00 38.25 191 ALA A O 1
ATOM 1503 N N . LEU A 1 192 ? 11.524 -12.754 -15.178 1.00 29.59 192 LEU A N 1
ATOM 1504 C CA . LEU A 1 192 ? 11.225 -14.168 -14.972 1.00 29.59 192 LEU A CA 1
ATOM 1505 C C . LEU A 1 192 ? 12.421 -14.798 -14.253 1.00 29.59 192 LEU A C 1
ATOM 1507 O O . LEU A 1 192 ? 13.463 -15.021 -14.867 1.00 29.59 192 LEU A O 1
ATOM 1511 N N . VAL A 1 193 ? 12.285 -15.061 -12.956 1.00 31.52 193 VAL A N 1
ATOM 1512 C CA . VAL A 1 193 ? 13.254 -15.861 -12.202 1.00 31.52 193 VAL A CA 1
ATOM 1513 C C . VAL A 1 193 ? 12.477 -16.924 -11.437 1.00 31.52 193 VAL A C 1
ATOM 1515 O O . VAL A 1 193 ? 11.810 -16.628 -10.446 1.00 31.52 193 VAL A O 1
ATOM 1518 N N . GLU A 1 194 ? 12.558 -18.171 -11.905 1.00 24.30 194 GLU A N 1
ATOM 1519 C CA . GLU A 1 194 ? 12.192 -19.327 -11.091 1.00 24.30 194 GLU A CA 1
ATOM 1520 C C . GLU A 1 194 ? 13.176 -19.420 -9.919 1.00 24.30 194 GLU A C 1
ATOM 1522 O O . GLU A 1 194 ? 14.378 -19.600 -10.107 1.00 24.30 194 GLU A O 1
ATOM 1527 N N . TRP A 1 195 ? 12.660 -19.308 -8.697 1.00 27.11 195 TRP A N 1
ATOM 1528 C CA . TRP A 1 195 ? 13.399 -19.643 -7.485 1.00 27.11 195 TRP A CA 1
ATOM 1529 C C . TRP A 1 195 ? 12.956 -21.026 -7.009 1.00 27.11 195 TRP A C 1
ATOM 1531 O O . TRP A 1 195 ? 11.786 -21.219 -6.673 1.00 27.11 195 TRP A O 1
ATOM 1541 N N . SER A 1 196 ? 13.885 -21.982 -6.948 1.00 28.36 196 SER A N 1
ATOM 1542 C CA . SER A 1 196 ? 13.671 -23.264 -6.272 1.00 28.36 196 SER A CA 1
ATOM 1543 C C . SER A 1 196 ? 14.450 -23.321 -4.959 1.00 28.36 196 SER A C 1
ATOM 1545 O O . SER A 1 196 ? 15.677 -23.259 -4.969 1.00 28.36 196 SER A O 1
ATOM 1547 N N . ASP A 1 197 ? 13.746 -23.553 -3.850 1.00 34.72 197 ASP A N 1
ATOM 1548 C CA . ASP A 1 197 ? 14.309 -24.027 -2.574 1.00 34.72 197 ASP A CA 1
ATOM 1549 C C . ASP A 1 197 ? 14.722 -25.518 -2.661 1.00 34.72 197 ASP A C 1
ATOM 1551 O O . ASP A 1 197 ? 14.341 -26.343 -1.830 1.00 34.72 197 ASP A O 1
ATOM 1555 N N . SER A 1 198 ? 15.470 -25.930 -3.686 1.00 34.03 198 SER A N 1
ATOM 1556 C CA . SER A 1 198 ? 15.966 -27.310 -3.759 1.00 34.03 198 SER A CA 1
ATOM 1557 C C . SER A 1 198 ? 17.259 -27.405 -4.550 1.00 34.03 198 SER A C 1
ATOM 1559 O O . SER A 1 198 ? 17.352 -26.801 -5.613 1.00 34.03 198 SER A O 1
ATOM 1561 N N . ASP A 1 199 ? 18.200 -28.199 -4.039 1.00 34.03 199 ASP A N 1
ATOM 1562 C CA . ASP A 1 199 ? 19.557 -28.482 -4.528 1.00 34.03 199 ASP A CA 1
ATOM 1563 C C . ASP A 1 199 ? 19.657 -28.923 -6.010 1.00 34.03 199 ASP A C 1
ATOM 1565 O O . ASP A 1 199 ? 20.041 -30.054 -6.318 1.00 34.03 199 ASP A O 1
ATOM 1569 N N . ARG A 1 200 ? 19.327 -28.056 -6.969 1.00 31.31 200 ARG A N 1
ATOM 1570 C CA . ARG A 1 200 ? 19.572 -28.287 -8.398 1.00 31.31 200 ARG A CA 1
ATOM 1571 C C . ARG A 1 200 ? 20.304 -27.107 -9.018 1.00 31.31 200 ARG A C 1
ATOM 1573 O O . ARG A 1 200 ? 20.017 -25.956 -8.709 1.00 31.31 200 ARG A O 1
ATOM 1580 N N . GLU A 1 201 ? 21.273 -27.430 -9.872 1.00 30.77 201 GLU A N 1
ATOM 1581 C CA . GLU A 1 201 ? 22.088 -26.445 -10.582 1.00 30.77 201 GLU A CA 1
ATOM 1582 C C . GLU A 1 201 ? 21.228 -25.539 -11.483 1.00 30.77 201 GLU A C 1
ATOM 1584 O O . GLU A 1 201 ? 20.226 -26.001 -12.040 1.00 30.77 201 GLU A O 1
ATOM 1589 N N . PRO A 1 202 ? 21.603 -24.251 -11.613 1.00 34.25 202 PRO A N 1
ATOM 1590 C CA . PRO A 1 202 ? 20.814 -23.244 -12.314 1.00 34.25 202 PRO A CA 1
ATOM 1591 C C . PRO A 1 202 ? 20.615 -23.588 -13.793 1.00 34.25 202 PRO A C 1
ATOM 1593 O O . PRO A 1 202 ? 21.555 -23.957 -14.499 1.00 34.25 202 PRO A O 1
ATOM 1596 N N . VAL A 1 203 ? 19.384 -23.412 -14.280 1.00 31.84 203 VAL A N 1
ATOM 1597 C CA . VAL A 1 203 ? 19.059 -23.554 -15.703 1.00 31.84 203 VAL A CA 1
ATOM 1598 C C . VAL A 1 203 ? 19.401 -22.249 -16.416 1.00 31.84 203 VAL A C 1
ATOM 1600 O O . VAL A 1 203 ? 18.776 -21.215 -16.190 1.00 31.84 203 VAL A O 1
ATOM 1603 N N . VAL A 1 204 ? 20.400 -22.302 -17.294 1.00 31.50 204 VAL A N 1
ATOM 1604 C CA . VAL A 1 204 ? 20.788 -21.178 -18.151 1.00 31.50 204 VAL A CA 1
ATOM 1605 C C . VAL A 1 204 ? 19.892 -21.176 -19.388 1.00 31.50 204 VAL A C 1
ATOM 1607 O O . VAL A 1 204 ? 20.007 -22.056 -20.239 1.00 31.50 204 VAL A O 1
ATOM 1610 N N . ILE A 1 205 ? 19.008 -20.184 -19.506 1.00 31.56 205 ILE A N 1
ATOM 1611 C CA . ILE A 1 205 ? 18.207 -19.963 -20.717 1.00 31.56 205 ILE A CA 1
ATOM 1612 C C . ILE A 1 205 ? 18.833 -18.809 -21.495 1.00 31.56 205 ILE A C 1
ATOM 1614 O O . ILE A 1 205 ? 18.932 -17.693 -20.990 1.00 31.56 205 ILE A O 1
ATOM 1618 N N . SER A 1 206 ? 19.256 -19.083 -22.729 1.00 28.50 206 SER A N 1
ATOM 1619 C CA . SER A 1 206 ? 19.796 -18.068 -23.639 1.00 28.50 206 SER A CA 1
ATOM 1620 C C . SER A 1 206 ? 18.711 -17.621 -24.621 1.00 28.50 206 SER A C 1
ATOM 1622 O O . SER A 1 206 ? 18.006 -18.453 -25.197 1.00 28.50 206 SER A O 1
ATOM 1624 N N . LEU A 1 207 ? 18.579 -16.309 -24.812 1.00 29.38 207 LEU A N 1
ATOM 1625 C CA . LEU A 1 207 ? 17.747 -15.720 -25.863 1.00 29.38 207 LEU A CA 1
ATOM 1626 C C . LEU A 1 207 ? 18.627 -15.362 -27.064 1.00 29.38 207 LEU A C 1
ATOM 1628 O O . LEU A 1 207 ? 19.757 -14.900 -26.884 1.00 29.38 207 LEU A O 1
ATOM 1632 N N . ASP A 1 208 ? 18.122 -15.571 -28.279 1.00 32.41 208 ASP A N 1
ATOM 1633 C CA . ASP A 1 208 ? 18.788 -15.072 -29.484 1.00 32.41 208 ASP A CA 1
ATOM 1634 C C . ASP A 1 208 ? 18.612 -13.550 -29.644 1.00 32.41 208 ASP A C 1
ATOM 1636 O O . ASP A 1 208 ? 17.911 -12.886 -28.876 1.00 32.41 208 ASP A O 1
ATOM 1640 N N . SER A 1 209 ? 19.262 -12.974 -30.658 1.00 28.11 209 SER A N 1
ATOM 1641 C CA . SER A 1 209 ? 19.218 -11.535 -30.949 1.00 28.11 209 SER A CA 1
ATOM 1642 C C . SER A 1 209 ? 17.821 -10.993 -31.285 1.00 28.11 209 SER A C 1
ATOM 1644 O O . SER A 1 209 ? 17.671 -9.782 -31.432 1.00 28.11 209 SER A O 1
ATOM 1646 N N . GLU A 1 210 ? 16.813 -11.860 -31.417 1.00 29.52 210 GLU A N 1
ATOM 1647 C CA . GLU A 1 210 ? 15.413 -11.504 -31.668 1.00 29.52 210 GLU A CA 1
ATOM 1648 C C . GLU A 1 210 ? 14.509 -11.767 -30.448 1.00 29.52 210 GLU A C 1
ATOM 1650 O O . GLU A 1 210 ? 13.298 -11.549 -30.514 1.00 29.52 210 GLU A O 1
ATOM 1655 N N . GLY A 1 211 ? 15.077 -12.198 -29.316 1.00 29.75 211 GLY A N 1
ATOM 1656 C CA . GLY A 1 211 ? 14.344 -12.415 -28.071 1.00 29.75 211 GLY A CA 1
ATOM 1657 C C . GLY A 1 211 ? 13.536 -13.714 -28.036 1.00 29.75 211 GLY A C 1
ATOM 1658 O O . GLY A 1 211 ? 12.641 -13.842 -27.198 1.00 29.75 211 GLY A O 1
ATOM 1659 N N . LYS A 1 212 ? 13.823 -14.688 -28.912 1.00 29.33 212 LYS A N 1
ATOM 1660 C CA . LYS A 1 212 ? 13.217 -16.023 -28.825 1.00 29.33 212 LYS A CA 1
ATOM 1661 C C . LYS A 1 212 ? 14.045 -16.952 -27.949 1.00 29.33 212 LYS A C 1
ATOM 1663 O O . LYS A 1 212 ? 15.274 -16.941 -27.966 1.00 29.33 212 LYS A O 1
ATOM 1668 N N . GLN A 1 213 ? 13.333 -17.779 -27.187 1.00 31.62 213 GLN A N 1
ATOM 1669 C CA . GLN A 1 213 ? 13.923 -18.801 -26.333 1.00 31.62 213 GLN A CA 1
ATOM 1670 C C . GLN A 1 213 ? 14.623 -19.858 -27.188 1.00 31.62 213 GLN A C 1
ATOM 1672 O O . GLN A 1 213 ? 13.971 -20.559 -27.964 1.00 31.62 213 GLN A O 1
ATOM 1677 N N . VAL A 1 214 ? 15.939 -19.989 -27.023 1.00 32.03 214 VAL A N 1
ATOM 1678 C CA . VAL A 1 214 ? 16.698 -21.099 -27.595 1.00 32.03 214 VAL A CA 1
ATOM 1679 C C . VAL A 1 214 ? 16.882 -22.126 -26.484 1.00 32.03 214 VAL A C 1
ATOM 1681 O O . VAL A 1 214 ? 17.567 -21.873 -25.494 1.00 32.03 214 VAL A O 1
ATOM 1684 N N . LEU A 1 215 ? 16.209 -23.269 -26.612 1.00 32.31 215 LEU A N 1
ATOM 1685 C CA . LEU A 1 215 ? 16.435 -24.408 -25.724 1.00 32.31 215 LEU A CA 1
ATOM 1686 C C . LEU A 1 215 ? 17.800 -25.023 -26.057 1.00 32.31 215 LEU A C 1
ATOM 1688 O O . LEU A 1 215 ? 18.063 -25.326 -27.223 1.00 32.31 215 LEU A O 1
ATOM 1692 N N . ALA A 1 216 ? 18.638 -25.196 -25.036 1.00 35.88 216 ALA A N 1
ATOM 1693 C CA . ALA A 1 216 ? 19.714 -26.183 -25.060 1.00 35.88 216 ALA A CA 1
ATOM 1694 C C . ALA A 1 216 ? 19.138 -27.570 -24.745 1.00 35.88 216 ALA A C 1
ATOM 1696 O O . ALA A 1 216 ? 18.235 -27.642 -23.877 1.00 35.88 216 ALA A O 1
#

=== Feature glossary ===
Key to the feature types in this record:

Secondary structure (8-state, DSSP). Secondary structure is the local, repeating backbone conformation. DSSP classifies it into eight states by reading the hydrogen-bond network: three helix types (H, G, I), two β types (E, B), two non-regular types (T, S), and unstructured coil (-).

Backbone torsions (φ/ψ). Backbone dihedral angles. Every residue except chain termini has a φ (preceding-C → N → Cα → C) and a ψ (N → Cα → C → next-N). They are reported in degrees following the IUPAC sign convention. Secondary structure is essentially a statement about which (φ, ψ) basin each residue occupies.

Predicted aligned error. Predicted Aligned Error (PAE) is an AlphaFold confidence matrix: entry (i, j) is the expected error in the position of residue j, in ångströms, when the prediction is superimposed on the true structure at residue i. Low PAE within a block of residues means that block is internally rigid and well-predicted; high PAE between two blocks means their relative placement is uncertain even if each block individually is confident.

B-factor. B-factor (Debye–Waller factor) reflects atomic displacement in the crystal lattice. It is an experimental observable (units Å²), not a prediction; low values mean the atom is pinned down, high values mean it moves or is heterogeneous across the crystal.

Secondary structure (3-state, P-SEA). Three-state secondary structure (P-SEA) collapses the eight DSSP classes into helix (a), strand (b), and coil (c). P-SEA assigns these from Cα geometry alone — distances and angles — without requiring backbone oxygens, so it works on any Cα trace.

Sequence. Primary structure: the covalent order of the twenty standard amino acids along the backbone. Two proteins with the same sequence will (almost always) fold to the same structure; two with 30% identity often share a fold but not the details.

pLDDT. pLDDT is the predicted lDDT-Cα score: AlphaFold's confidence that the local environment of each residue (all inter-atomic distances within 15 Å) is correctly placed. It is a per-residue number between 0 and 100, with higher meaning more reliable.

InterPro / GO / CATH / organism. Functional annotations link the protein to curated databases. InterPro entries identify conserved domains and families by matching the sequence against member-database signatures (Pfam, PROSITE, CDD, …). Gene Ontology (GO) terms describe molecular function, biological process, and cellular component in a controlled vocabulary. CATH places the structure in a hierarchical fold classification (Class/Architecture/Topology/Homologous-superfamily). The organism is the source species.

Contact-map, Ramachandran, and PAE plots. Three diagnostic plots accompany the record. The Cα contact map visualizes the tertiary structure as a 2D adjacency matrix (8 Å cutoff, sequence-local contacts suppressed). The Ramachandran plot shows the distribution of backbone (φ, ψ) torsions, with points in the α and β basins reflecting secondary structure content. The PAE plot shows AlphaFold's inter-residue confidence as a color matrix.

mmCIF coordinates. The mmCIF table is the protein's shape written out atom by atom. For each backbone N, Cα, C, and carbonyl O, it re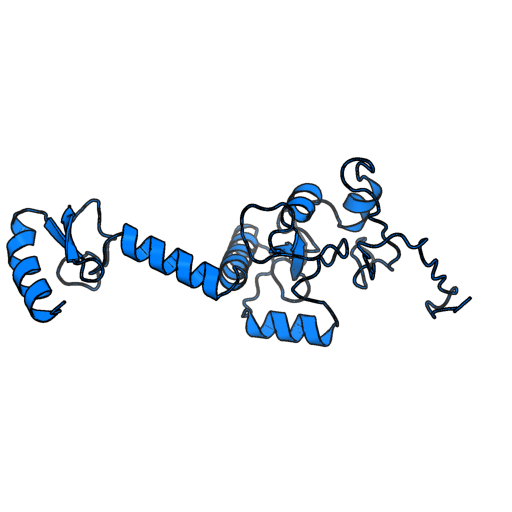cords an (x, y, z) coordinate triple in Å plus the residue type, chain letter, and residue number.

Radius of gyration, Cα contacts, bounding box. Three whole-structure scalars: the radius of gyration (RMS distance of Cα from centroid, in Å), the count of Cα–Cα contacts (pairs closer than 8 Å and separated by more than four residues in sequence — i.e. tertiary, not local, contacts), and the bounding-box dimensions. Together they distinguish compact globular folds from extended fibres or disordered chains.

Foldseek 3Di. The Foldseek 3Di string encodes local tertiary geometry as a 20-letter alphabet — one character per residue — derived from the relative positions of nearby Cα atoms. Unlike the amino-acid sequence, 3Di is a direct function of the 3D structure, so two proteins with the same fold have similar 3Di strings even at low sequence identity.

Rendered structure images. Six rendered views show the 3D structure from the faces of a cube — i.e. along ±x, ±y, ±z. Rendering representation is drawn randomly per protein from cartoon (secondary-structure ribbons), sticks (backbone bonds), or molecular surface; coloring is either N→C rainbow (blue at the N-terminus through red at the C-terminus) or one color per chain.

Nearest PDB structures. The Foldseek neighbor list gives the closest experimentally determined structures in the PDB, ranked by structural alignment. TM-score near 1 means near-identical fold; near 0.3 means only rough topology match. This is how one finds what a novel AlphaFold prediction most resembles in the solved-structure universe.

Solvent-accessible surface area. SASA measures how much of the protein is reachable by solvent. It is computed by rolling a water-sized probe over the atomic surface and summing the exposed area (Å²). Per-residue SASA distinguishes core (buried, low SASA) from surface (exposed, high SASA) residues; total SASA is a whole-molecule size measure.